Protein AF-A0A4S8LCP1-F1 (afdb_monomer)

pLDDT: mean 84.48, std 16.06, range [25.55, 96.56]

Mean predicted aligned error: 8.73 Å

Sequence (280 aa):
LIVGDYFSKSNADALKFMDDATELITWLRSKTLILAHLQGKVVIRAVLTRWTAHYQAFVRLVELRPKLLQLVYHDEGEPDERKRIMKTGNAAAQRKAEEMMGVIKNSDFWEALKHIIDHLEPLAIAANITQAAHCRLNQVLLTFGYLFFQYSGMNVIDTRGRDAIIVSIESRWLKTDQEIFVAAVLLNPVYRNTPFRQISMFNSAGIQELLTRLWHRFFPGERLTIEFSNHLDDYLYCRGFFSNIQARIQLEIGNATTNVCDCNFFRMTDSHINFLASKS

Organism: Dendrothele bispora (strain CBS 962.96) (NCBI:txid1314807)

Solvent-accessible surface area (backbone atoms only — not comparable to full-atom values): 16140 Å² total; per-residue (Å²): 102,55,69,54,46,18,63,76,48,33,62,74,65,60,58,50,48,50,51,54,50,52,49,46,48,54,53,51,71,73,34,65,62,50,44,58,75,50,69,76,57,77,81,54,71,59,46,92,92,38,70,64,37,37,50,55,21,50,56,49,49,62,74,40,43,68,62,52,47,52,52,48,54,50,40,74,70,46,88,52,68,88,75,33,59,64,58,50,80,54,74,70,46,29,52,52,30,51,55,48,50,50,55,70,68,37,62,66,53,56,51,54,51,47,53,53,45,66,65,44,48,60,54,47,54,44,48,53,52,67,66,37,95,82,55,46,58,32,56,52,46,52,43,53,51,50,48,50,53,53,57,75,70,55,89,62,91,61,52,54,23,51,51,34,35,50,54,42,50,51,58,49,54,74,73,46,73,54,65,63,29,52,49,39,32,45,71,29,88,88,52,29,56,63,91,41,67,89,43,82,66,59,39,74,67,44,47,52,50,52,53,50,55,50,44,48,69,77,41,73,89,62,81,87,53,73,62,56,58,52,51,49,49,25,53,78,69,39,31,80,94,31,52,59,48,64,64,52,50,53,52,52,52,53,54,50,56,60,57,50,74,77,53,90,72,79,86,74,65,81,66,71,74,54,51,84,73,72,76,127

Radius of gyration: 25.62 Å; Cα contacts (8 Å, |Δi|>4): 206; chains: 1; bounding box: 65×34×77 Å

InterPro domains:
  IPR012337 Ribonuclease H-like superfamily [SSF53098] (15-198)

Nearest PDB structures (foldseek):
  3axj-assembly1_B  TM=2.592E-01  e=3.871E+00  Drosophila melanogaster
  6ef5-assembly1_B  TM=2.472E-01  e=8.432E+00  Homo sapiens
  4f7r-assembly2_C  TM=1.462E-01  e=5.584E+00  Giardia duodenalis

Structure (mmCIF, N/CA/C/O backbone):
data_AF-A0A4S8LCP1-F1
#
_entry.id   AF-A0A4S8LCP1-F1
#
loop_
_atom_site.group_PDB
_atom_site.id
_atom_site.type_symbol
_atom_site.label_atom_id
_atom_site.label_alt_id
_atom_site.label_comp_id
_atom_site.label_asym_id
_atom_site.label_entity_id
_atom_site.label_seq_id
_atom_site.pdbx_PDB_ins_code
_atom_site.Cartn_x
_atom_site.Cartn_y
_atom_site.Cartn_z
_atom_site.occupancy
_atom_site.B_iso_or_equiv
_atom_site.auth_seq_id
_atom_site.auth_comp_id
_atom_site.auth_asym_id
_atom_site.auth_atom_id
_atom_site.pdbx_PDB_model_num
ATOM 1 N N . LEU A 1 1 ? 11.785 2.902 7.980 1.00 81.94 1 LEU A N 1
ATOM 2 C CA . LEU A 1 1 ? 10.646 2.408 7.157 1.00 81.94 1 LEU A CA 1
ATOM 3 C C . LEU A 1 1 ? 9.808 3.618 6.775 1.00 81.94 1 LEU A C 1
ATOM 5 O O . LEU A 1 1 ? 9.742 4.505 7.610 1.00 81.94 1 LEU A O 1
ATOM 9 N N . ILE A 1 2 ? 9.162 3.657 5.601 1.00 86.19 2 ILE A N 1
ATOM 10 C CA . ILE A 1 2 ? 8.349 4.827 5.191 1.00 86.19 2 ILE A CA 1
ATOM 11 C C . ILE A 1 2 ? 7.304 5.174 6.257 1.00 86.19 2 ILE A C 1
ATOM 13 O O . ILE A 1 2 ? 7.210 6.310 6.697 1.00 86.19 2 ILE A O 1
ATOM 17 N N . VAL A 1 3 ? 6.621 4.153 6.773 1.00 86.25 3 VAL A N 1
ATOM 18 C CA . VAL A 1 3 ? 5.645 4.284 7.862 1.00 86.25 3 VAL A CA 1
ATOM 19 C C . VAL A 1 3 ? 6.265 4.808 9.167 1.00 86.25 3 VAL A C 1
ATOM 21 O O . VAL A 1 3 ? 5.631 5.554 9.899 1.00 86.25 3 VAL A O 1
ATOM 24 N N . GLY A 1 4 ? 7.526 4.472 9.451 1.00 85.19 4 GLY A N 1
ATOM 25 C CA . GLY A 1 4 ? 8.237 5.028 10.608 1.00 85.19 4 GLY A CA 1
ATOM 26 C C . GLY A 1 4 ? 8.558 6.515 10.440 1.00 85.19 4 GLY A C 1
ATOM 27 O O . GLY A 1 4 ? 8.425 7.282 11.390 1.00 85.19 4 GLY A O 1
ATOM 28 N N . ASP A 1 5 ? 8.932 6.925 9.226 1.00 86.25 5 ASP A N 1
ATOM 29 C CA . ASP A 1 5 ? 9.209 8.326 8.894 1.00 86.25 5 ASP A CA 1
ATOM 30 C C . ASP A 1 5 ? 7.911 9.156 8.941 1.00 86.25 5 ASP A C 1
ATOM 32 O O . ASP A 1 5 ? 7.907 10.251 9.500 1.00 86.25 5 ASP A O 1
ATOM 36 N N . TYR A 1 6 ? 6.799 8.585 8.456 1.00 88.81 6 TYR A N 1
ATOM 37 C CA . TYR A 1 6 ? 5.446 9.128 8.605 1.00 88.81 6 TYR A CA 1
ATOM 38 C C . TYR A 1 6 ? 5.118 9.397 10.076 1.00 88.81 6 TYR A C 1
ATOM 40 O O . TYR A 1 6 ? 4.885 10.544 10.455 1.00 88.81 6 TYR A O 1
ATOM 48 N N . PHE A 1 7 ? 5.174 8.377 10.934 1.00 83.44 7 PHE A N 1
ATOM 49 C CA . PHE A 1 7 ? 4.805 8.526 12.345 1.00 83.44 7 PHE A CA 1
ATOM 50 C C . PHE A 1 7 ? 5.725 9.464 13.125 1.00 83.44 7 PHE A C 1
ATOM 52 O O . PHE A 1 7 ? 5.267 10.172 14.012 1.00 83.44 7 PHE A O 1
ATOM 59 N N . SER A 1 8 ? 7.007 9.528 12.764 1.00 83.31 8 SER A N 1
ATOM 60 C CA . SER A 1 8 ? 7.969 10.430 13.412 1.00 83.31 8 SER A CA 1
ATOM 61 C C . SER A 1 8 ? 7.726 11.911 13.091 1.00 83.31 8 SER A C 1
ATOM 63 O O . SER A 1 8 ? 8.269 12.784 13.769 1.00 83.31 8 SER A O 1
ATOM 65 N N . LYS A 1 9 ? 6.984 12.209 12.019 1.00 84.00 9 LYS A N 1
ATOM 66 C CA . LYS A 1 9 ? 6.741 13.571 11.512 1.00 84.00 9 LYS A CA 1
ATOM 67 C C . LYS A 1 9 ? 5.270 13.987 11.535 1.00 84.00 9 LYS A C 1
ATOM 69 O O . LYS A 1 9 ? 4.991 15.175 11.376 1.00 84.00 9 LYS A O 1
ATOM 74 N N . SER A 1 10 ? 4.365 13.032 11.739 1.00 80.56 10 SER A N 1
ATOM 75 C CA . SER A 1 10 ? 2.933 13.268 11.929 1.00 80.56 10 SER A CA 1
ATOM 76 C C . SER A 1 10 ? 2.674 14.091 13.187 1.00 80.56 10 SER A C 1
ATOM 78 O O . SER A 1 10 ? 3.498 14.131 14.104 1.00 80.56 10 SER A O 1
ATOM 80 N N . ASN A 1 11 ? 1.517 14.748 13.243 1.00 74.25 11 ASN A N 1
ATOM 81 C CA . ASN A 1 11 ? 1.108 15.493 14.431 1.00 74.25 11 ASN A CA 1
ATOM 82 C C . ASN A 1 11 ? 1.024 14.571 15.671 1.00 74.25 11 ASN A C 1
ATOM 84 O O . ASN A 1 11 ? 0.627 13.411 15.555 1.00 74.25 11 ASN A O 1
ATOM 88 N N . ALA A 1 12 ? 1.359 15.091 16.857 1.00 71.38 12 ALA A N 1
ATOM 89 C CA . ALA A 1 12 ? 1.356 14.336 18.116 1.00 71.38 12 ALA A CA 1
ATOM 90 C C . ALA A 1 12 ? -0.015 13.700 18.419 1.00 71.38 12 ALA A C 1
ATOM 92 O O . ALA A 1 12 ? -0.088 12.608 18.982 1.00 71.38 12 ALA A O 1
ATOM 93 N N . ASP A 1 13 ? -1.093 14.342 17.966 1.00 73.62 13 ASP A N 1
ATOM 94 C CA . ASP A 1 13 ? -2.458 13.834 18.099 1.00 73.62 13 ASP A CA 1
ATOM 95 C C . ASP A 1 13 ? -2.676 12.520 17.329 1.00 73.62 13 ASP A C 1
ATOM 97 O O . ASP A 1 13 ? -3.378 11.635 17.812 1.00 73.62 13 ASP A O 1
ATOM 101 N N . ALA A 1 14 ? -2.027 12.333 16.174 1.00 72.81 14 ALA A N 1
ATOM 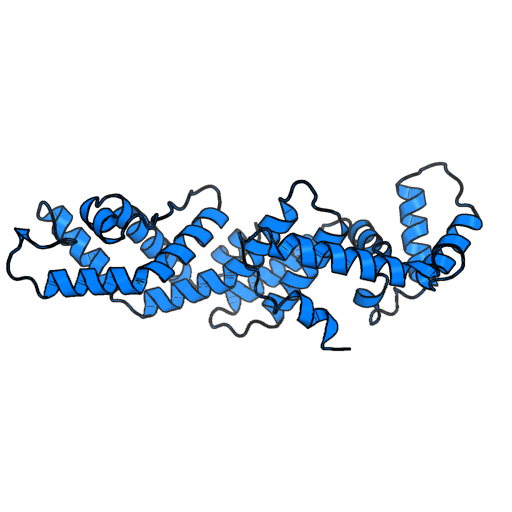102 C CA . ALA A 1 14 ? -2.173 11.118 15.369 1.00 72.81 14 ALA A CA 1
ATOM 103 C C . ALA A 1 14 ? -1.643 9.875 16.102 1.00 72.81 14 ALA A C 1
ATOM 105 O O . ALA A 1 14 ? -2.277 8.821 16.067 1.00 72.81 14 ALA A O 1
ATOM 106 N N . LEU A 1 15 ? -0.517 10.007 16.814 1.00 79.00 15 LEU A N 1
ATOM 107 C CA . LEU A 1 15 ? 0.038 8.924 17.634 1.00 79.00 15 LEU A CA 1
ATOM 108 C C . LEU A 1 15 ? -0.904 8.563 18.784 1.00 79.00 15 LEU A C 1
ATOM 110 O O . LEU A 1 15 ? -1.180 7.387 19.007 1.00 79.00 15 LEU A O 1
ATOM 114 N N . LYS A 1 16 ? -1.471 9.573 19.450 1.00 86.12 16 LYS A N 1
ATOM 115 C CA . LYS A 1 16 ? -2.440 9.362 20.527 1.00 86.12 16 LYS A CA 1
ATOM 116 C C . LYS A 1 16 ? -3.674 8.598 20.040 1.00 86.12 16 LYS A C 1
ATOM 118 O O . LYS A 1 16 ? -4.076 7.627 20.671 1.00 86.12 16 LYS A O 1
ATOM 123 N N . PHE A 1 17 ? -4.239 8.975 18.893 1.00 87.38 17 PHE A N 1
ATOM 124 C CA . PHE A 1 17 ? -5.403 8.274 18.345 1.00 87.38 17 PHE A CA 1
ATOM 125 C C . PHE A 1 17 ? -5.098 6.819 17.958 1.00 87.38 17 PHE A C 1
ATOM 127 O O . PHE A 1 17 ? -5.980 5.964 18.042 1.00 87.38 17 PHE A O 1
ATOM 134 N N . MET A 1 18 ? -3.860 6.498 17.575 1.00 85.38 18 MET A N 1
ATOM 135 C CA . MET A 1 18 ? -3.455 5.107 17.349 1.00 85.38 18 MET A CA 1
ATOM 136 C C . MET A 1 18 ? -3.363 4.297 18.637 1.00 85.38 18 MET A C 1
ATOM 138 O O . MET A 1 18 ? -3.749 3.122 18.641 1.00 85.38 18 MET A O 1
ATOM 142 N N . ASP A 1 19 ? -2.844 4.898 19.705 1.00 88.62 19 ASP A N 1
ATOM 143 C CA . ASP A 1 19 ? -2.778 4.264 21.020 1.00 88.62 19 ASP A CA 1
ATOM 144 C C . ASP A 1 19 ? -4.193 4.008 21.547 1.00 88.62 19 ASP A C 1
ATOM 146 O O . ASP A 1 19 ? -4.508 2.870 21.902 1.00 88.62 19 ASP A O 1
ATOM 150 N N . ASP A 1 20 ? -5.082 5.002 21.446 1.00 91.38 20 ASP A N 1
ATOM 151 C CA . ASP A 1 20 ? -6.503 4.878 21.789 1.00 91.38 20 ASP A CA 1
ATOM 152 C C . ASP A 1 20 ? -7.183 3.770 20.962 1.00 91.38 20 ASP A C 1
ATOM 154 O O . ASP A 1 20 ? -7.918 2.937 21.497 1.00 91.38 20 ASP A O 1
ATOM 158 N N . ALA A 1 21 ? -6.907 3.691 19.654 1.00 92.31 21 ALA A N 1
ATOM 159 C CA . ALA A 1 21 ? -7.453 2.642 18.791 1.00 92.31 21 ALA A CA 1
ATOM 160 C C . ALA A 1 21 ? -6.929 1.249 19.173 1.00 92.31 21 ALA A C 1
ATOM 162 O O . ALA A 1 21 ? -7.690 0.276 19.200 1.00 92.31 21 ALA A O 1
ATOM 163 N N . THR A 1 22 ? -5.638 1.137 19.484 1.00 91.31 22 THR A N 1
ATOM 164 C CA . THR A 1 22 ? -4.995 -0.124 19.883 1.00 91.31 22 THR A CA 1
ATOM 165 C C . THR A 1 22 ? -5.507 -0.599 21.240 1.00 91.31 22 THR A C 1
ATOM 167 O O . THR A 1 22 ? -5.770 -1.795 21.427 1.00 91.31 22 THR A O 1
ATOM 170 N N . GLU A 1 23 ? -5.700 0.327 22.175 1.00 93.00 23 GLU A N 1
ATOM 171 C CA . GLU A 1 23 ? -6.300 0.051 23.471 1.00 93.00 23 GLU A CA 1
ATOM 172 C C . GLU A 1 23 ? -7.759 -0.389 23.317 1.00 93.00 23 GLU A C 1
ATOM 174 O O . GLU A 1 23 ? -8.135 -1.438 23.849 1.00 93.00 23 GLU A O 1
ATOM 179 N N . LEU A 1 24 ? -8.552 0.323 22.510 1.00 93.69 24 LEU A N 1
ATOM 180 C CA . LEU A 1 24 ? -9.942 -0.031 22.233 1.00 93.69 24 LEU A CA 1
ATOM 181 C C . LEU A 1 24 ? -10.052 -1.430 21.613 1.00 93.69 24 LEU A C 1
ATOM 183 O O . LEU A 1 24 ? -10.846 -2.250 22.071 1.00 93.69 24 LEU A O 1
ATOM 187 N N . ILE A 1 25 ? -9.220 -1.754 20.621 1.00 91.69 25 ILE A N 1
ATOM 188 C CA . ILE A 1 25 ? -9.149 -3.095 20.016 1.00 91.69 25 ILE A CA 1
ATOM 189 C C . ILE A 1 25 ? -8.824 -4.158 21.069 1.00 91.69 25 ILE A C 1
ATOM 191 O O . ILE A 1 25 ? -9.453 -5.221 21.101 1.00 91.69 25 ILE A O 1
ATOM 195 N N . THR A 1 26 ? -7.845 -3.887 21.932 1.00 91.25 26 THR A N 1
ATOM 196 C CA . THR A 1 26 ? -7.428 -4.812 22.994 1.00 91.25 26 THR A CA 1
ATOM 197 C C . THR A 1 26 ? -8.567 -5.053 23.978 1.00 91.25 26 THR A C 1
ATOM 199 O O . THR A 1 26 ? -8.869 -6.203 24.310 1.00 91.25 26 THR A O 1
ATOM 202 N N . TRP A 1 27 ? -9.254 -3.987 24.384 1.00 92.50 27 TRP A N 1
ATOM 203 C CA . TRP A 1 27 ? -10.397 -4.067 25.278 1.00 92.50 27 TRP A CA 1
ATOM 204 C C . TRP A 1 27 ? -11.569 -4.828 24.648 1.00 92.50 27 TRP A C 1
ATOM 206 O O . TRP A 1 27 ? -12.054 -5.781 25.259 1.00 92.50 27 TRP A O 1
ATOM 216 N N . LEU A 1 28 ? -11.967 -4.512 23.411 1.00 90.88 28 LEU A N 1
ATOM 217 C CA . LEU A 1 28 ? -13.050 -5.208 22.698 1.00 90.88 28 LEU A CA 1
ATOM 218 C C . LEU A 1 28 ? -12.796 -6.718 22.610 1.00 90.88 28 LEU A C 1
ATOM 220 O O . LEU A 1 28 ? -13.699 -7.523 22.835 1.00 90.88 28 LEU A O 1
ATOM 224 N N . ARG A 1 29 ? -11.549 -7.119 22.341 1.00 87.81 29 ARG A N 1
ATOM 225 C CA . ARG A 1 29 ? -11.151 -8.534 22.283 1.00 87.81 29 ARG A CA 1
ATOM 226 C C . ARG A 1 29 ? -11.219 -9.244 23.632 1.00 87.81 29 ARG A C 1
ATOM 228 O O . ARG A 1 29 ? -11.374 -10.460 23.653 1.00 87.81 29 ARG A O 1
ATOM 235 N N . SER A 1 30 ? -11.103 -8.516 24.739 1.00 87.25 30 SER A N 1
ATOM 236 C CA . SER A 1 30 ? -11.219 -9.084 2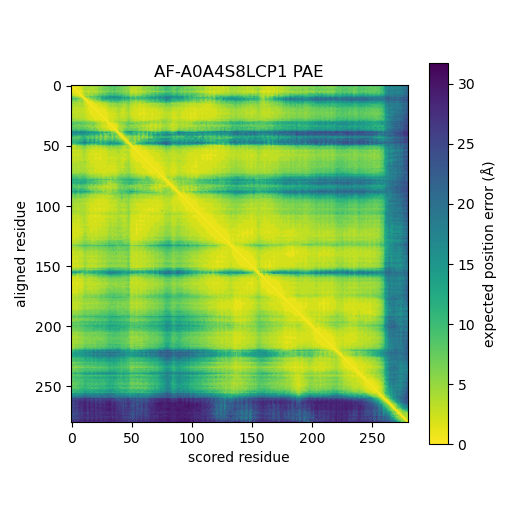6.087 1.00 87.25 30 SER A CA 1
ATOM 237 C C . SER A 1 30 ? -12.672 -9.345 26.516 1.00 87.25 30 SER A C 1
ATOM 239 O O . SER A 1 30 ? -12.903 -9.986 27.539 1.00 87.25 30 SER A O 1
ATOM 241 N N . LYS A 1 31 ? -13.664 -8.860 25.752 1.00 86.25 31 LYS A N 1
ATOM 242 C CA . LYS A 1 31 ? -15.086 -8.885 26.121 1.00 86.25 31 LYS A CA 1
ATOM 243 C C . LYS A 1 31 ? -15.880 -9.852 25.244 1.00 86.25 31 LYS A C 1
ATOM 245 O O . LYS A 1 31 ? -16.398 -9.487 24.191 1.00 86.25 31 LYS A O 1
ATOM 250 N N . THR A 1 32 ? -16.053 -11.082 25.723 1.00 83.31 32 THR A N 1
ATOM 251 C CA . THR A 1 32 ? -16.774 -12.150 25.007 1.00 83.31 32 THR A CA 1
ATOM 252 C C . THR A 1 32 ? -18.206 -11.762 24.627 1.00 83.31 32 THR A C 1
ATOM 254 O O . THR A 1 32 ? -18.646 -12.074 23.523 1.00 83.31 32 THR A O 1
ATOM 257 N N . LEU A 1 33 ? -18.920 -11.037 25.498 1.00 82.56 33 LEU A N 1
ATOM 258 C CA . LEU A 1 33 ? -20.288 -10.579 25.225 1.00 82.56 33 LEU A CA 1
ATOM 259 C C . LEU A 1 33 ? -20.343 -9.591 24.057 1.00 82.56 33 LEU A C 1
ATOM 261 O O . LEU A 1 33 ? -21.214 -9.713 23.199 1.00 82.56 33 LEU A O 1
ATOM 265 N N . ILE A 1 34 ? -19.386 -8.663 23.972 1.00 83.31 34 ILE A N 1
ATOM 266 C CA . ILE A 1 34 ? -19.288 -7.739 22.838 1.00 83.31 34 ILE A CA 1
ATOM 267 C C . ILE A 1 34 ? -19.021 -8.534 21.557 1.00 83.31 34 ILE A C 1
ATOM 269 O O . ILE A 1 34 ? -19.737 -8.371 20.572 1.00 83.31 34 ILE A O 1
ATOM 273 N N . LEU A 1 35 ? -18.049 -9.451 21.577 1.00 84.25 35 LEU A N 1
ATOM 274 C CA . LEU A 1 35 ? -17.713 -10.281 20.414 1.00 84.25 35 LEU A CA 1
ATOM 275 C C . LEU A 1 35 ? -18.899 -11.125 19.919 1.00 84.25 35 LEU A C 1
ATOM 277 O O . LEU A 1 35 ? -19.085 -11.256 18.707 1.00 84.25 35 LEU A O 1
ATOM 281 N N . ALA A 1 36 ? -19.727 -11.644 20.829 1.00 83.38 36 ALA A N 1
ATOM 282 C CA . ALA A 1 36 ? -20.946 -12.370 20.479 1.00 83.38 36 ALA A CA 1
ATOM 283 C C . ALA A 1 36 ? -21.941 -11.479 19.711 1.00 83.38 36 ALA A C 1
ATOM 285 O O . ALA A 1 36 ? -22.438 -11.873 18.655 1.00 83.38 36 ALA A O 1
ATOM 286 N N . HIS A 1 37 ? -22.157 -10.240 20.166 1.00 84.31 37 HIS A N 1
ATOM 287 C CA . HIS A 1 37 ? -23.040 -9.273 19.497 1.00 84.31 37 HIS A CA 1
ATOM 288 C C . HIS A 1 37 ? -22.476 -8.748 18.171 1.00 84.31 37 HIS A C 1
ATOM 290 O O . HIS A 1 37 ? -23.222 -8.336 17.278 1.00 84.31 37 HIS A O 1
ATOM 296 N N . LEU A 1 38 ? -21.158 -8.821 17.983 1.00 83.69 38 LEU A N 1
ATOM 297 C CA . LEU A 1 38 ? -20.535 -8.539 16.694 1.00 83.69 38 LEU A CA 1
ATOM 298 C C . LEU A 1 38 ? -20.783 -9.649 15.649 1.00 83.69 38 LEU A C 1
ATOM 300 O O . LEU A 1 38 ? -20.442 -9.440 14.484 1.00 83.69 38 LEU A O 1
ATOM 304 N N . GLN A 1 39 ? -21.457 -10.756 16.005 1.00 70.38 39 GLN A N 1
ATOM 305 C CA . GLN A 1 39 ? -21.902 -11.835 15.102 1.00 70.38 39 GLN A CA 1
ATOM 306 C C . GLN A 1 39 ? -20.748 -12.485 14.320 1.00 70.38 39 GLN A C 1
ATOM 308 O O . GLN A 1 39 ? -20.805 -12.626 13.101 1.00 70.38 39 GLN A O 1
ATOM 313 N N . GLY A 1 40 ? -19.647 -12.814 14.999 1.00 61.59 40 GLY A N 1
ATOM 314 C CA . GLY A 1 40 ? -18.487 -13.444 14.354 1.00 61.59 40 GLY A CA 1
ATOM 315 C C . GLY A 1 40 ? -17.642 -12.493 13.498 1.00 61.59 40 GLY A C 1
ATOM 316 O O . GLY A 1 40 ? -16.659 -12.916 12.889 1.00 61.59 40 GLY A O 1
ATOM 317 N N . LYS A 1 41 ? -17.955 -11.188 13.475 1.00 67.81 41 LYS A N 1
ATOM 318 C CA . LYS A 1 41 ? -17.045 -10.185 12.918 1.00 67.81 41 LYS A CA 1
ATOM 319 C C . LYS A 1 41 ? -15.767 -10.138 13.763 1.00 67.81 41 LYS A C 1
ATOM 321 O O . LYS A 1 41 ? -15.779 -9.685 14.902 1.00 67.81 41 LYS A O 1
ATOM 326 N N . VAL A 1 42 ? -14.658 -10.592 13.179 1.00 73.75 42 VAL A N 1
ATOM 327 C CA . VAL A 1 42 ? -13.354 -10.636 13.855 1.00 73.75 42 VAL A CA 1
ATOM 328 C C . VAL A 1 42 ? -12.864 -9.220 14.164 1.00 73.75 42 VAL A C 1
ATOM 330 O O . VAL A 1 42 ? -12.774 -8.385 13.262 1.00 73.75 42 VAL A O 1
ATOM 333 N N . VAL A 1 43 ? -12.522 -8.970 15.431 1.00 76.81 43 VAL A N 1
ATOM 334 C CA . VAL A 1 43 ? -11.706 -7.822 15.848 1.00 76.81 43 VAL A CA 1
ATOM 335 C C . VAL A 1 43 ? -10.242 -8.218 15.668 1.00 76.81 43 VAL A C 1
ATOM 337 O O . VAL A 1 43 ? -9.719 -9.062 16.403 1.00 76.81 43 VAL A O 1
ATOM 340 N N . ILE A 1 44 ? -9.583 -7.660 14.656 1.00 78.81 44 ILE A N 1
ATOM 341 C CA . ILE A 1 44 ? -8.202 -8.012 14.305 1.00 78.81 44 ILE A CA 1
ATOM 342 C C . ILE A 1 44 ? -7.252 -7.420 15.350 1.00 78.81 44 ILE A C 1
ATOM 344 O O . ILE A 1 44 ? -7.399 -6.272 15.756 1.00 78.81 44 ILE A O 1
ATOM 348 N N . ARG A 1 45 ? -6.283 -8.217 15.818 1.00 75.06 45 ARG A N 1
ATOM 349 C CA . ARG A 1 45 ? -5.234 -7.722 16.714 1.00 75.06 45 ARG A CA 1
ATOM 350 C C . ARG A 1 45 ? -4.156 -7.064 15.874 1.00 75.06 45 ARG A C 1
ATOM 352 O O . ARG A 1 45 ? -3.590 -7.706 14.992 1.00 75.06 45 ARG A O 1
ATOM 359 N N . ALA A 1 46 ? -3.818 -5.835 16.225 1.00 68.00 46 ALA A N 1
ATOM 360 C CA . ALA A 1 46 ? -2.610 -5.221 15.728 1.00 68.00 46 ALA A CA 1
ATOM 361 C C . ALA A 1 46 ? -1.380 -5.946 16.308 1.00 68.00 46 ALA A C 1
ATOM 363 O O . ALA A 1 46 ? -1.230 -6.076 17.526 1.00 68.00 46 ALA A O 1
ATOM 364 N N . VAL A 1 47 ? -0.528 -6.486 15.437 1.00 68.12 47 VAL A N 1
ATOM 365 C CA . VAL A 1 47 ? 0.738 -7.108 15.838 1.00 68.12 47 VAL A CA 1
ATOM 366 C C . VAL A 1 47 ? 1.827 -6.042 15.778 1.00 68.12 47 VAL A C 1
ATOM 368 O O . VAL A 1 47 ? 2.103 -5.520 14.702 1.00 68.12 47 VAL A O 1
ATOM 371 N N . LEU A 1 48 ? 2.480 -5.791 16.918 1.00 53.94 48 LEU A N 1
ATOM 372 C CA . LEU A 1 48 ? 3.504 -4.749 17.108 1.00 53.94 48 LEU A CA 1
ATOM 373 C C . LEU A 1 48 ? 4.596 -4.729 16.026 1.00 53.94 48 LEU A C 1
ATOM 375 O O . LEU A 1 48 ? 5.116 -3.676 15.677 1.00 53.94 48 LEU A O 1
ATOM 379 N N . THR A 1 49 ? 4.962 -5.893 15.488 1.00 58.97 49 THR A N 1
ATOM 380 C CA . THR A 1 49 ? 6.077 -6.028 14.541 1.00 58.97 49 THR A CA 1
ATOM 381 C C . THR A 1 49 ? 5.692 -5.780 13.081 1.00 58.97 49 THR A C 1
ATOM 383 O O . THR A 1 49 ? 6.569 -5.778 12.217 1.00 58.97 49 THR A O 1
ATOM 386 N N . ARG A 1 50 ? 4.402 -5.589 12.763 1.00 74.00 50 ARG A N 1
ATOM 387 C CA . ARG A 1 50 ? 3.920 -5.430 11.381 1.00 74.00 50 ARG A CA 1
ATOM 388 C C . ARG A 1 50 ? 2.855 -4.344 11.301 1.00 74.00 50 ARG A C 1
ATOM 390 O O . ARG A 1 50 ? 1.683 -4.587 11.567 1.00 74.00 50 ARG A O 1
ATOM 397 N N . TRP A 1 51 ? 3.250 -3.156 10.854 1.00 85.75 51 TRP A N 1
ATOM 398 C CA . TRP A 1 51 ? 2.349 -2.010 10.685 1.00 85.75 51 TRP A CA 1
ATOM 399 C C . TRP A 1 51 ? 1.147 -2.300 9.760 1.00 85.75 51 TRP A C 1
ATOM 401 O O . TRP A 1 51 ? 0.077 -1.732 9.951 1.00 85.75 51 TRP A O 1
ATOM 411 N N . THR A 1 52 ? 1.264 -3.237 8.811 1.00 85.69 52 THR A N 1
ATOM 412 C CA . THR A 1 52 ? 0.137 -3.673 7.967 1.00 85.69 52 THR A CA 1
ATOM 413 C C . THR A 1 52 ? -0.975 -4.350 8.773 1.00 85.69 52 THR A C 1
ATOM 415 O O . THR A 1 52 ? -2.148 -4.214 8.431 1.00 85.69 52 THR A O 1
ATOM 418 N N . ALA A 1 53 ? -0.640 -5.017 9.885 1.00 85.19 53 ALA A N 1
ATOM 419 C CA . ALA A 1 5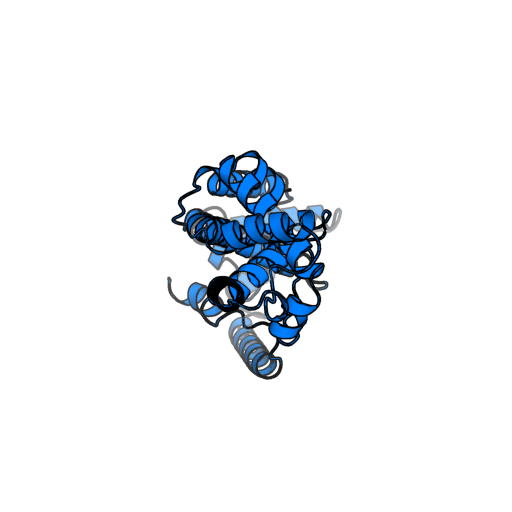3 ? -1.628 -5.566 10.811 1.00 85.19 53 ALA A CA 1
ATOM 420 C C . ALA A 1 53 ? -2.347 -4.460 11.601 1.00 85.19 53 ALA A C 1
ATOM 422 O O . ALA A 1 53 ? -3.538 -4.591 11.868 1.00 85.19 53 ALA A O 1
ATOM 423 N N . HIS A 1 54 ? -1.651 -3.365 11.943 1.00 86.75 54 HIS A N 1
ATOM 424 C CA . HIS A 1 54 ? -2.287 -2.177 12.529 1.00 86.75 54 HIS A CA 1
ATOM 425 C C . HIS A 1 54 ? -3.282 -1.557 11.544 1.00 86.75 54 HIS A C 1
ATOM 427 O O . HIS A 1 54 ? -4.437 -1.360 11.902 1.00 86.75 54 HIS A O 1
ATOM 433 N N . TYR A 1 55 ? -2.873 -1.353 10.287 1.00 90.75 55 TYR A N 1
ATOM 434 C CA . TYR A 1 55 ? -3.759 -0.862 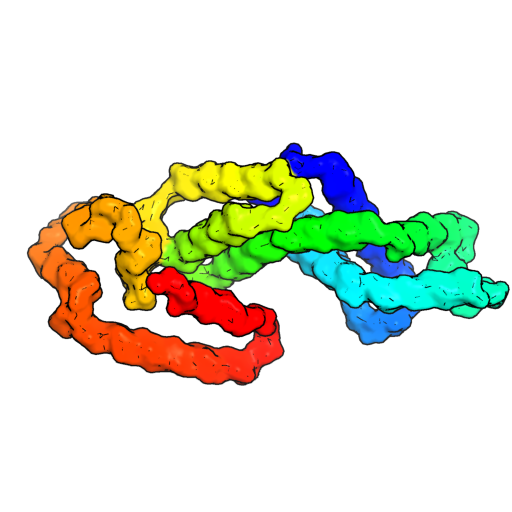9.228 1.00 90.75 55 TYR A CA 1
ATOM 435 C C . TYR A 1 55 ? -5.031 -1.718 9.090 1.00 90.75 55 TYR A C 1
ATOM 437 O O . TYR A 1 55 ? -6.138 -1.194 9.197 1.00 90.75 55 TYR A O 1
ATOM 445 N N . GLN A 1 56 ? -4.894 -3.044 8.950 1.00 89.94 56 GLN A N 1
ATOM 446 C CA . GLN A 1 56 ? -6.049 -3.949 8.852 1.00 89.94 56 GLN A CA 1
ATOM 447 C C . GLN A 1 56 ? -6.953 -3.888 10.090 1.00 89.94 56 GLN A C 1
ATOM 449 O O . GLN A 1 56 ? -8.179 -3.931 9.972 1.00 89.94 56 GLN A O 1
ATOM 454 N N . ALA A 1 57 ? -6.362 -3.778 11.281 1.00 91.06 57 ALA A N 1
ATOM 455 C CA . ALA A 1 57 ? -7.116 -3.660 12.520 1.00 91.06 57 ALA A CA 1
ATOM 456 C C . ALA A 1 57 ? -7.896 -2.341 12.603 1.00 91.06 57 ALA A C 1
ATOM 458 O O . ALA A 1 57 ? -9.051 -2.353 13.025 1.00 91.06 57 ALA A O 1
ATOM 459 N N . PHE A 1 58 ? -7.311 -1.230 12.153 1.00 93.00 58 PHE A N 1
ATOM 460 C CA . PHE A 1 58 ? -7.960 0.081 12.133 1.00 93.00 58 PHE A CA 1
ATOM 461 C C . PHE A 1 58 ? -9.095 0.149 11.114 1.00 93.00 58 PHE A C 1
ATOM 463 O O . PHE A 1 58 ? -10.194 0.567 11.476 1.00 93.00 58 PHE A O 1
ATOM 470 N N . VAL A 1 59 ? -8.880 -0.342 9.886 1.00 92.88 59 VAL A N 1
ATOM 471 C CA . VAL A 1 59 ? -9.944 -0.474 8.871 1.00 92.88 59 VAL A CA 1
ATOM 472 C C . VAL A 1 59 ? -11.120 -1.243 9.460 1.00 92.88 59 VAL A C 1
ATOM 474 O O . VAL A 1 59 ? -12.258 -0.772 9.458 1.00 92.88 59 VAL A O 1
ATOM 477 N N . ARG A 1 60 ? -10.831 -2.394 10.075 1.00 91.94 60 ARG A N 1
ATOM 478 C CA . ARG A 1 60 ? -11.864 -3.214 10.695 1.00 91.94 60 ARG A CA 1
ATOM 479 C C . ARG A 1 60 ? -12.562 -2.510 11.856 1.00 91.94 60 ARG A C 1
ATOM 481 O O . ARG A 1 60 ? -13.772 -2.649 12.011 1.00 91.94 60 ARG A O 1
ATOM 488 N N . LEU A 1 61 ? -11.834 -1.763 12.678 1.00 94.19 61 LEU A N 1
ATOM 489 C CA . LEU A 1 61 ? -12.410 -1.010 13.790 1.00 94.19 61 LEU A CA 1
ATOM 490 C C . LEU A 1 61 ? -13.396 0.059 13.291 1.00 94.19 61 LEU A C 1
ATOM 492 O O . LEU A 1 61 ? -14.498 0.164 13.832 1.00 94.19 61 LEU A O 1
ATOM 496 N N . VAL A 1 62 ? -13.051 0.788 12.224 1.00 94.50 62 VAL A N 1
ATOM 497 C CA . VAL A 1 62 ? -13.935 1.791 11.602 1.00 94.50 62 VAL A CA 1
ATOM 498 C C . VAL A 1 62 ? -15.206 1.149 11.039 1.00 94.50 62 VAL A C 1
ATOM 500 O O . VAL A 1 62 ? -16.298 1.669 11.265 1.00 94.50 62 VAL A O 1
ATOM 503 N N . GLU A 1 63 ? -15.110 -0.014 10.390 1.00 92.75 63 GLU A N 1
ATOM 504 C CA . GLU A 1 63 ? -16.286 -0.768 9.917 1.00 92.75 63 GLU A CA 1
ATOM 505 C C . GLU A 1 63 ? -17.224 -1.206 11.053 1.00 92.75 63 GLU A C 1
ATOM 507 O O . GLU A 1 63 ? -18.428 -1.393 10.851 1.00 92.75 63 GLU A O 1
ATOM 512 N N . LEU A 1 64 ? -16.678 -1.423 12.252 1.00 92.75 64 LEU A N 1
ATOM 513 C CA . LEU A 1 64 ? -17.441 -1.837 13.426 1.00 92.75 64 LEU A CA 1
ATOM 514 C C . LEU A 1 64 ? -18.097 -0.660 14.155 1.00 92.75 64 LEU A C 1
ATOM 516 O O . LEU A 1 64 ? -19.034 -0.901 14.919 1.00 92.75 64 LEU A O 1
ATOM 520 N N . ARG A 1 65 ? -17.685 0.590 13.891 1.00 94.50 65 ARG A N 1
ATOM 521 C CA . ARG A 1 65 ? -18.196 1.799 14.563 1.00 94.50 65 ARG A CA 1
ATOM 522 C C . ARG A 1 65 ? -19.725 1.836 14.696 1.00 94.50 65 ARG A C 1
ATOM 524 O O . ARG A 1 65 ? -20.181 2.060 15.816 1.00 94.50 65 ARG A O 1
ATOM 531 N N . PRO A 1 66 ? -20.543 1.592 13.648 1.00 93.19 66 PRO A N 1
ATOM 532 C CA . PRO A 1 66 ? -21.999 1.686 13.783 1.00 93.19 66 PRO A CA 1
ATOM 533 C C . PRO A 1 66 ? -22.565 0.688 14.799 1.00 93.19 66 PRO A C 1
ATOM 535 O O . PRO A 1 66 ? -23.406 1.046 15.619 1.00 93.19 66 PRO A O 1
ATOM 538 N N . LYS A 1 67 ? -22.059 -0.552 14.792 1.00 92.31 67 LYS A N 1
ATOM 539 C CA . LYS A 1 67 ? -22.466 -1.583 15.757 1.00 92.31 67 LYS A CA 1
ATOM 540 C C . LYS A 1 67 ? -21.982 -1.250 17.169 1.00 92.31 67 LYS A C 1
ATOM 542 O O . LYS A 1 67 ? -22.715 -1.458 18.128 1.00 92.31 67 LYS A O 1
ATOM 547 N N . LEU A 1 68 ? -20.763 -0.726 17.301 1.00 93.19 68 LEU A N 1
ATOM 548 C CA . LEU A 1 68 ? -20.224 -0.308 18.596 1.00 93.19 68 LEU A CA 1
ATOM 549 C C . LEU A 1 68 ? -21.060 0.820 19.208 1.00 93.19 68 LEU A C 1
ATOM 551 O O . LEU A 1 68 ? -21.412 0.729 20.377 1.00 93.19 68 LEU A O 1
ATOM 555 N N . LEU A 1 69 ? -21.452 1.825 18.419 1.00 94.62 69 LEU A N 1
ATOM 556 C CA . LEU A 1 69 ? -22.339 2.899 18.876 1.00 94.62 69 LEU A CA 1
ATOM 557 C C . LEU A 1 69 ? -23.710 2.374 19.316 1.00 94.62 69 LEU A C 1
ATOM 559 O O . LEU A 1 69 ? -24.198 2.771 20.367 1.00 94.62 69 LEU A O 1
ATOM 563 N N . GLN A 1 70 ? -24.310 1.442 18.567 1.00 92.44 70 GLN A N 1
ATOM 564 C CA . GLN A 1 70 ? -25.574 0.810 18.969 1.00 92.44 70 GLN A CA 1
ATOM 565 C C . GLN A 1 70 ? -25.472 0.128 20.337 1.00 92.44 70 GLN A C 1
ATOM 567 O O . GLN A 1 70 ? -26.357 0.291 21.171 1.00 92.44 70 GLN A O 1
ATOM 572 N N . LEU A 1 71 ? -24.381 -0.601 20.581 1.00 91.62 71 LEU A N 1
ATOM 573 C CA . LEU A 1 71 ? -24.133 -1.253 21.867 1.00 91.62 71 LEU A CA 1
ATOM 574 C C . LEU A 1 71 ? -23.903 -0.242 23.001 1.00 91.62 71 LEU A C 1
ATOM 576 O O . LEU A 1 71 ? -24.360 -0.472 24.116 1.00 91.62 71 LEU A O 1
ATOM 580 N N . VAL A 1 72 ? -23.235 0.882 22.724 1.00 93.50 72 VAL A N 1
ATOM 581 C CA . VAL A 1 72 ? -23.072 1.973 23.699 1.00 93.50 72 VAL A CA 1
ATOM 582 C C . VAL A 1 72 ? -24.432 2.543 24.103 1.00 93.50 72 VAL A C 1
ATOM 584 O O . VAL A 1 72 ? -24.718 2.640 25.293 1.00 93.50 72 VAL A O 1
ATOM 587 N N . TYR A 1 73 ? -25.283 2.875 23.128 1.00 92.69 73 TYR A N 1
ATOM 588 C CA . TYR A 1 73 ? -26.607 3.440 23.401 1.00 92.69 73 TYR A CA 1
ATOM 589 C C . TYR A 1 73 ? -27.549 2.447 24.086 1.00 92.69 73 TYR A C 1
ATOM 591 O O . TYR A 1 73 ? -28.339 2.850 24.936 1.00 92.69 73 TYR A O 1
ATOM 599 N N . HIS A 1 74 ? -27.442 1.156 23.760 1.00 90.50 74 HIS A N 1
ATOM 600 C CA . HIS A 1 74 ? -28.160 0.100 24.471 1.00 90.50 74 HIS A CA 1
ATOM 601 C C . HIS A 1 74 ? -27.809 0.099 25.966 1.00 90.50 74 HIS A C 1
ATOM 603 O O . HIS A 1 74 ? -28.701 0.140 26.806 1.00 90.50 74 HIS A O 1
ATOM 609 N N . ASP A 1 75 ? -26.519 0.111 26.309 1.00 90.56 75 ASP A N 1
ATOM 610 C CA . ASP A 1 75 ? -26.074 0.083 27.706 1.00 90.56 75 ASP A CA 1
ATOM 611 C C . ASP A 1 75 ? -26.433 1.345 28.500 1.00 90.56 75 ASP A C 1
ATOM 613 O O . ASP A 1 75 ? -26.682 1.254 29.702 1.00 90.56 75 ASP A O 1
ATOM 617 N N . GLU A 1 76 ? -26.447 2.515 27.856 1.00 88.62 76 GLU A N 1
ATOM 618 C CA . GLU A 1 76 ? -26.855 3.778 28.490 1.00 88.62 76 GLU A CA 1
ATOM 619 C C . GLU A 1 76 ? -28.365 3.844 28.744 1.00 88.62 76 GLU A C 1
ATOM 621 O O . GLU A 1 76 ? -28.790 4.421 29.744 1.00 88.62 76 GLU A O 1
ATOM 626 N N . GLY A 1 77 ? -29.166 3.243 27.860 1.00 86.44 77 GLY A N 1
ATOM 627 C CA . GLY A 1 77 ? -30.619 3.170 27.995 1.00 86.44 77 GLY A CA 1
ATOM 628 C C . GLY A 1 77 ? -31.118 2.031 28.886 1.00 86.44 77 GLY A C 1
ATOM 629 O O . GLY A 1 77 ? -32.294 2.027 29.241 1.00 86.44 77 GLY A O 1
ATOM 630 N N . GLU A 1 78 ? -30.263 1.070 29.247 1.00 89.31 78 GLU A N 1
ATOM 631 C CA . GLU A 1 78 ? -30.661 -0.120 30.000 1.00 89.31 78 GLU A CA 1
ATOM 632 C C . GLU A 1 78 ? -30.589 0.114 31.529 1.00 89.31 78 GLU A C 1
ATOM 634 O O . GLU A 1 78 ? -29.490 0.268 32.097 1.00 89.31 78 GLU A O 1
ATOM 639 N N . PRO A 1 79 ? -31.748 0.128 32.225 1.00 81.88 79 PRO A N 1
ATOM 640 C CA . PRO A 1 79 ? -31.799 0.284 33.676 1.00 81.88 79 PRO A CA 1
ATOM 641 C C . PRO A 1 79 ? -31.299 -0.955 34.430 1.00 81.88 79 PRO A C 1
ATOM 643 O O . PRO A 1 79 ? -30.806 -0.813 35.548 1.00 81.88 79 PRO A O 1
ATOM 646 N N . ASP A 1 80 ? -31.405 -2.156 33.851 1.00 85.38 80 ASP A N 1
ATOM 647 C CA . ASP A 1 80 ? -30.944 -3.391 34.487 1.00 85.38 80 ASP A CA 1
ATOM 648 C C . ASP A 1 80 ? -29.460 -3.651 34.193 1.00 85.38 80 ASP A C 1
ATOM 650 O O . ASP A 1 80 ? -29.065 -4.021 33.085 1.00 85.38 80 ASP A O 1
ATOM 654 N N . GLU A 1 81 ? -28.618 -3.533 35.220 1.00 80.06 81 GLU A N 1
ATOM 655 C CA . GLU A 1 81 ? -27.176 -3.769 35.099 1.00 80.06 81 GLU A CA 1
ATOM 656 C C . GLU A 1 81 ? -26.825 -5.164 34.567 1.00 80.06 81 GLU A C 1
ATOM 658 O O . GLU A 1 81 ? -25.780 -5.332 33.939 1.00 80.06 81 GLU A O 1
ATOM 663 N N . ARG A 1 82 ? -27.692 -6.166 34.771 1.00 79.81 82 ARG A N 1
ATOM 664 C CA . ARG A 1 82 ? -27.464 -7.541 34.296 1.00 79.81 82 ARG A CA 1
ATOM 665 C C . ARG A 1 82 ? -27.653 -7.693 32.790 1.00 79.81 82 ARG A C 1
ATOM 667 O O . ARG A 1 82 ? -27.163 -8.668 32.225 1.00 79.81 82 ARG A O 1
ATOM 674 N N . LYS A 1 83 ? -28.363 -6.760 32.150 1.00 82.12 83 LYS A N 1
ATOM 675 C CA . LYS A 1 83 ? -28.627 -6.755 30.703 1.00 82.12 83 LYS A CA 1
ATOM 676 C C . LYS A 1 83 ? -27.627 -5.910 29.915 1.00 82.12 83 LYS A C 1
ATOM 678 O O . LYS A 1 83 ? -27.612 -5.973 28.688 1.00 82.12 83 LYS A O 1
ATOM 683 N N . ARG A 1 84 ? -26.768 -5.155 30.606 1.00 86.12 84 ARG A N 1
ATOM 684 C CA . ARG A 1 84 ? -25.683 -4.385 29.991 1.00 86.12 84 ARG A CA 1
ATOM 685 C C . ARG A 1 84 ? -24.635 -5.311 29.374 1.00 86.12 84 ARG A C 1
ATOM 687 O O . ARG A 1 84 ? -24.256 -6.330 29.949 1.00 86.12 84 ARG A O 1
ATOM 694 N N . ILE A 1 85 ? -24.151 -4.940 28.196 1.00 84.31 85 ILE A N 1
ATOM 695 C CA . ILE A 1 85 ? -23.244 -5.724 27.351 1.00 84.31 85 ILE A CA 1
ATOM 696 C C . ILE A 1 85 ? -21.799 -5.218 27.479 1.00 84.31 85 ILE A C 1
ATOM 698 O O . ILE A 1 85 ? -20.859 -6.016 27.473 1.00 84.31 85 ILE A O 1
ATOM 702 N N . MET A 1 86 ? -21.601 -3.901 27.592 1.00 84.81 86 MET A N 1
ATOM 703 C CA . MET A 1 86 ? -20.294 -3.239 27.680 1.00 84.81 86 MET A CA 1
ATOM 704 C C . MET A 1 86 ? -19.857 -3.011 29.135 1.00 84.81 86 MET A C 1
ATOM 706 O O . MET A 1 86 ? -18.708 -3.306 29.486 1.00 84.81 86 MET A O 1
ATOM 710 N N . LYS A 1 87 ? -20.757 -2.530 30.004 1.00 83.69 87 LYS A N 1
ATOM 711 C CA . LYS A 1 87 ? -20.473 -2.226 31.423 1.00 83.69 87 LYS A CA 1
ATOM 712 C C . LYS A 1 87 ? -20.619 -3.444 32.344 1.00 83.69 87 LYS A C 1
ATOM 714 O O . LYS A 1 87 ? -21.388 -3.434 33.301 1.00 83.69 87 LYS A O 1
ATOM 719 N N . THR A 1 88 ? -19.850 -4.497 32.086 1.00 82.38 88 THR A N 1
ATOM 720 C CA . THR A 1 88 ? -19.896 -5.744 32.874 1.00 82.38 88 THR A CA 1
ATOM 721 C C . THR A 1 88 ? -18.676 -5.915 33.783 1.00 82.38 88 THR A C 1
ATOM 723 O O . THR A 1 88 ? -17.545 -5.676 33.341 1.00 82.38 88 THR A O 1
ATOM 726 N N . GLY A 1 89 ? -18.876 -6.465 34.984 1.00 84.00 89 GLY A N 1
ATOM 727 C CA . GLY A 1 89 ? -17.807 -6.872 35.904 1.00 84.00 89 GLY A CA 1
ATOM 728 C C . GLY A 1 89 ? -17.715 -5.998 37.156 1.00 84.00 89 GLY A C 1
ATOM 729 O O . GLY A 1 89 ? -18.693 -5.386 37.565 1.00 84.00 89 GLY A O 1
ATOM 730 N N . ASN A 1 90 ? -16.535 -5.971 37.780 1.00 86.56 90 ASN A N 1
ATOM 731 C CA . ASN A 1 90 ? -16.276 -5.163 38.975 1.00 86.56 90 ASN A CA 1
ATOM 732 C C . ASN A 1 90 ? -16.141 -3.660 38.650 1.00 86.56 90 ASN A C 1
ATOM 734 O O . ASN A 1 90 ? -16.043 -3.271 37.485 1.00 86.56 90 ASN A O 1
ATOM 738 N N . ALA A 1 91 ? -16.063 -2.818 39.686 1.00 86.88 91 ALA A N 1
ATOM 739 C CA . ALA A 1 91 ? -15.965 -1.362 39.541 1.00 86.88 91 ALA A CA 1
ATOM 740 C C . ALA A 1 91 ? -14.805 -0.908 38.628 1.00 86.88 91 ALA A C 1
ATOM 742 O O . ALA A 1 91 ? -14.960 0.012 37.828 1.00 86.88 91 ALA A O 1
ATOM 743 N N . ALA A 1 92 ? -13.651 -1.585 38.682 1.00 87.38 92 ALA A N 1
ATOM 744 C CA . ALA A 1 92 ? -12.517 -1.276 37.809 1.00 87.38 92 ALA A CA 1
ATOM 745 C C . ALA A 1 92 ? -12.818 -1.586 36.330 1.00 87.38 92 ALA A C 1
ATOM 747 O O . ALA A 1 92 ? -12.485 -0.791 35.449 1.00 87.38 92 ALA A O 1
ATOM 748 N N . ALA A 1 93 ? -13.474 -2.717 36.053 1.00 86.94 93 ALA A N 1
ATOM 749 C CA . ALA A 1 93 ? -13.892 -3.105 34.708 1.00 86.94 93 ALA A CA 1
ATOM 750 C C . ALA A 1 93 ? -14.994 -2.191 34.152 1.00 86.94 93 ALA A C 1
ATOM 752 O O . ALA A 1 93 ? -14.982 -1.900 32.956 1.00 86.94 93 ALA A O 1
ATOM 753 N N . GLN A 1 94 ? -15.909 -1.724 35.007 1.00 87.62 94 GLN A N 1
ATOM 754 C CA . GLN A 1 94 ? -16.948 -0.758 34.644 1.00 87.62 94 GLN A CA 1
ATOM 755 C C . GLN A 1 94 ? -16.355 0.614 34.313 1.00 87.62 94 GLN A C 1
ATOM 757 O O . GLN A 1 94 ? -16.676 1.164 33.264 1.00 87.62 94 GLN A O 1
ATOM 762 N N . ARG A 1 95 ? -15.411 1.115 35.121 1.00 90.25 95 ARG A N 1
ATOM 763 C CA . ARG A 1 95 ? -14.689 2.360 34.817 1.00 90.25 95 ARG A CA 1
ATOM 764 C C . ARG A 1 95 ? -13.960 2.276 33.475 1.00 90.25 95 ARG A C 1
ATOM 766 O O . ARG A 1 95 ? -14.069 3.183 32.658 1.00 90.25 95 ARG A O 1
ATOM 773 N N . LYS A 1 96 ? -13.279 1.155 33.199 1.00 92.00 96 LYS A N 1
ATOM 774 C CA . LYS A 1 96 ? -12.628 0.967 31.894 1.00 92.00 96 LYS A CA 1
ATOM 775 C C . LYS A 1 96 ? -13.639 0.916 30.748 1.00 92.00 96 LYS A C 1
ATOM 777 O O . LYS A 1 96 ? -13.366 1.437 29.674 1.00 92.00 96 LYS A O 1
ATOM 782 N N . ALA A 1 97 ? -14.803 0.301 30.960 1.00 91.69 97 ALA A N 1
ATOM 783 C CA . ALA A 1 97 ? -15.871 0.315 29.967 1.00 91.69 97 ALA A CA 1
ATOM 784 C C . ALA A 1 97 ? -16.354 1.744 29.681 1.00 91.69 97 ALA A C 1
ATOM 786 O O . ALA A 1 97 ? -16.509 2.095 28.520 1.00 91.69 97 ALA A O 1
ATOM 787 N N . GLU A 1 98 ? -16.513 2.590 30.700 1.00 92.94 98 GLU A N 1
ATOM 788 C CA . GLU A 1 98 ? -16.904 3.997 30.534 1.00 92.94 98 GLU A CA 1
ATOM 789 C C . GLU A 1 98 ? -15.890 4.811 29.733 1.00 92.94 98 GLU A C 1
ATOM 791 O O . GLU A 1 98 ? -16.283 5.534 28.818 1.00 92.94 98 GLU A O 1
ATOM 796 N N . GLU A 1 99 ? -14.597 4.637 30.014 1.00 94.31 99 GLU A N 1
ATOM 797 C CA . GLU A 1 99 ? -13.518 5.240 29.224 1.00 94.31 99 GLU A CA 1
ATOM 798 C C . GLU A 1 99 ? -13.629 4.840 27.743 1.00 94.31 99 GLU A C 1
ATOM 800 O O . GLU A 1 99 ? -13.653 5.697 26.860 1.00 94.31 99 GLU A O 1
ATOM 805 N N . MET A 1 100 ? -13.772 3.540 27.459 1.00 95.06 100 MET A N 1
ATOM 806 C CA . MET A 1 100 ? -13.853 3.020 26.087 1.00 95.06 100 MET A CA 1
ATOM 807 C C . MET A 1 100 ? -15.145 3.435 25.374 1.00 95.06 100 MET A C 1
ATOM 809 O O . MET A 1 100 ? -15.116 3.766 24.190 1.00 95.06 100 MET A O 1
ATOM 813 N N . MET A 1 101 ? -16.277 3.481 26.081 1.00 94.00 101 MET A N 1
ATOM 814 C CA . MET A 1 101 ? -17.530 4.037 25.558 1.00 94.00 101 MET A CA 1
ATOM 815 C C . MET A 1 101 ? -17.369 5.525 25.217 1.00 94.00 101 MET A C 1
ATOM 817 O O . MET A 1 101 ? -17.919 5.984 24.216 1.00 94.00 101 MET A O 1
ATOM 821 N N . GLY A 1 102 ? -16.593 6.274 26.008 1.00 95.19 102 GLY A N 1
ATOM 822 C CA . GLY A 1 102 ? -16.198 7.650 25.707 1.00 95.19 102 GLY A CA 1
ATOM 823 C C . GLY A 1 102 ? -15.439 7.765 24.384 1.00 95.19 102 GLY A C 1
ATOM 824 O O . GLY A 1 102 ? -15.823 8.568 23.535 1.00 95.19 102 GLY A O 1
ATOM 825 N N . VAL A 1 103 ? -14.437 6.905 24.160 1.00 94.94 103 VAL A N 1
ATOM 826 C CA . VAL A 1 103 ? -13.691 6.835 22.887 1.00 94.94 103 VAL A CA 1
ATOM 827 C C . VAL A 1 103 ? -14.618 6.492 21.716 1.00 94.94 103 VAL A C 1
ATOM 829 O O . VAL A 1 103 ? -14.587 7.167 20.691 1.00 94.94 103 VAL A O 1
ATOM 832 N N . ILE A 1 104 ? -15.505 5.499 21.870 1.00 95.25 104 ILE A N 1
ATOM 833 C CA . ILE A 1 104 ? -16.455 5.097 20.815 1.00 95.25 104 ILE A CA 1
ATOM 834 C C . ILE A 1 104 ? -17.389 6.253 20.419 1.00 95.25 104 ILE A C 1
ATOM 836 O O . ILE A 1 104 ? -17.758 6.365 19.249 1.00 95.25 104 ILE A O 1
ATOM 840 N N . LYS A 1 105 ? -17.771 7.123 21.359 1.00 95.25 105 LYS A N 1
ATOM 841 C CA . LYS A 1 105 ? -18.635 8.285 21.087 1.00 95.25 105 LYS A CA 1
ATOM 842 C C . LYS A 1 105 ? -17.886 9.488 20.512 1.00 95.25 105 LYS A C 1
ATOM 844 O O . LYS A 1 105 ? -18.523 10.352 19.912 1.00 95.25 105 LYS A O 1
ATOM 849 N N . ASN A 1 106 ? -16.568 9.556 20.674 1.00 94.94 106 ASN A N 1
ATOM 850 C CA . ASN A 1 106 ? -15.766 10.677 20.201 1.00 94.94 106 ASN A CA 1
ATOM 851 C C . ASN A 1 106 ? -15.694 10.689 18.663 1.00 94.94 106 ASN A C 1
ATOM 853 O O . ASN A 1 106 ? -15.094 9.805 18.057 1.00 94.94 106 ASN A O 1
ATOM 857 N N . SER A 1 107 ? -16.299 11.692 18.021 1.00 93.25 107 SER A N 1
ATOM 858 C CA . SER A 1 107 ? -16.289 11.798 16.556 1.00 93.25 107 SER A CA 1
ATOM 859 C C . SER A 1 107 ? -14.909 12.137 15.994 1.00 93.25 107 SER A C 1
ATOM 861 O O . SER A 1 107 ? -14.539 11.554 14.974 1.00 93.25 107 SER A O 1
ATOM 863 N N . ASP A 1 108 ? -14.132 12.964 16.696 1.00 91.25 108 ASP A N 1
ATOM 864 C CA . ASP A 1 108 ? -12.790 13.386 16.279 1.00 91.25 108 ASP A CA 1
ATOM 865 C C . ASP A 1 108 ? -11.830 12.194 16.233 1.00 91.25 108 ASP A C 1
ATOM 867 O O . ASP A 1 108 ? -11.040 12.061 15.302 1.00 91.25 108 ASP A O 1
ATOM 871 N N . PHE A 1 109 ? -11.958 11.262 17.188 1.00 93.56 109 PHE A N 1
ATOM 872 C CA . PHE A 1 109 ? -11.207 10.002 17.187 1.00 93.56 109 PHE A CA 1
ATOM 873 C C . PHE A 1 109 ? -11.423 9.222 15.883 1.00 93.56 109 PHE A C 1
ATOM 875 O O . PHE A 1 109 ? -10.469 8.767 15.253 1.00 93.56 109 PHE A O 1
ATOM 882 N N . TRP A 1 110 ? -12.678 9.078 15.450 1.00 94.56 110 TRP A N 1
ATOM 883 C CA . TRP A 1 110 ? -12.998 8.321 14.241 1.00 94.56 110 TRP A CA 1
ATOM 884 C C . TRP A 1 110 ? -12.587 9.034 12.957 1.00 94.56 110 TRP A C 1
ATOM 886 O O . TRP A 1 110 ? -12.248 8.363 11.985 1.00 94.56 110 TRP A O 1
ATOM 896 N N . GLU A 1 111 ? -12.667 10.361 12.923 1.00 91.38 111 GLU A N 1
ATOM 897 C CA . GLU A 1 111 ? -12.210 11.162 11.787 1.00 91.38 111 GLU A CA 1
ATOM 898 C C . GLU A 1 111 ? -10.687 11.093 11.650 1.00 91.38 111 GLU A C 1
ATOM 900 O O . GLU A 1 111 ? -10.179 10.731 10.589 1.00 91.38 111 GLU A O 1
ATOM 905 N N . ALA A 1 112 ? -9.958 11.284 12.749 1.00 89.75 112 ALA A N 1
ATOM 906 C CA . ALA A 1 112 ? -8.509 11.136 12.768 1.00 89.75 112 ALA A CA 1
ATOM 907 C C . ALA A 1 112 ? -8.061 9.714 12.391 1.00 89.75 112 ALA A C 1
ATOM 909 O O . ALA A 1 112 ? -7.131 9.546 11.600 1.00 89.75 112 ALA A O 1
ATOM 910 N N . LEU A 1 113 ? -8.746 8.679 12.891 1.00 92.25 113 LEU A N 1
ATOM 911 C CA . LEU A 1 113 ? -8.437 7.291 12.542 1.00 92.25 113 LEU A CA 1
ATOM 912 C C . LEU A 1 113 ? -8.643 7.010 11.047 1.00 92.25 113 LEU A C 1
ATOM 914 O O . LEU A 1 113 ? -7.850 6.279 10.454 1.00 92.25 113 LEU A O 1
ATOM 918 N N . LYS A 1 114 ? -9.669 7.603 10.421 1.00 91.81 114 LYS A N 1
ATOM 919 C CA . LYS A 1 114 ? -9.869 7.512 8.966 1.00 91.81 114 LYS A CA 1
ATOM 920 C C . LYS A 1 114 ? -8.721 8.157 8.201 1.00 91.81 114 LYS A C 1
ATOM 922 O O . LYS A 1 114 ? -8.185 7.517 7.311 1.00 91.81 114 LYS A O 1
ATOM 927 N N . HIS A 1 115 ? -8.265 9.340 8.603 1.00 89.00 115 HIS A N 1
ATOM 928 C CA . HIS A 1 115 ? -7.114 9.974 7.954 1.00 89.00 115 HIS A CA 1
ATOM 929 C C . HIS A 1 115 ? -5.835 9.135 8.047 1.00 89.00 115 HIS A C 1
ATOM 931 O O . HIS A 1 115 ? -5.086 9.031 7.077 1.00 89.00 115 HIS A O 1
ATOM 937 N N . ILE A 1 116 ? -5.600 8.478 9.186 1.00 90.12 116 ILE A N 1
ATOM 938 C CA . ILE A 1 116 ? -4.480 7.538 9.329 1.00 90.12 116 ILE A CA 1
ATOM 939 C C . ILE A 1 116 ? -4.641 6.360 8.358 1.00 90.12 116 ILE A C 1
ATOM 941 O O . ILE A 1 116 ? -3.673 5.948 7.722 1.00 90.12 116 ILE A O 1
ATOM 945 N N . ILE A 1 117 ? -5.852 5.816 8.220 1.00 92.00 117 ILE A N 1
ATOM 946 C CA . ILE A 1 117 ? -6.148 4.746 7.257 1.00 92.00 117 ILE A CA 1
ATOM 947 C C . ILE A 1 117 ? -5.887 5.220 5.823 1.00 92.00 117 ILE A C 1
ATOM 949 O O . ILE A 1 117 ? -5.195 4.510 5.095 1.00 92.00 117 ILE A O 1
ATOM 953 N N . ASP A 1 118 ? -6.348 6.415 5.450 1.00 91.25 118 ASP A N 1
ATOM 954 C CA . ASP A 1 118 ? -6.150 7.006 4.118 1.00 91.25 118 ASP A CA 1
ATOM 955 C C . ASP A 1 118 ? -4.654 7.168 3.793 1.00 91.25 118 ASP A C 1
ATOM 957 O O . ASP A 1 118 ? -4.212 6.930 2.668 1.00 91.25 118 ASP A O 1
ATOM 961 N N . HIS A 1 119 ? -3.839 7.521 4.792 1.00 90.75 119 HIS A N 1
ATOM 962 C CA . HIS A 1 119 ? -2.386 7.588 4.651 1.00 90.75 119 HIS A CA 1
ATOM 963 C C . HIS A 1 119 ? -1.722 6.214 4.565 1.00 90.75 119 HIS A C 1
ATOM 965 O O . HIS A 1 119 ? -0.719 6.074 3.871 1.00 90.75 119 HIS A O 1
ATOM 971 N N . LEU A 1 120 ? -2.222 5.199 5.266 1.00 92.25 120 LEU A N 1
ATOM 972 C CA . LEU A 1 120 ? -1.602 3.871 5.300 1.00 92.25 120 LEU A CA 1
ATOM 973 C C . LEU A 1 120 ? -2.041 2.966 4.142 1.00 92.25 120 LEU A C 1
ATOM 975 O O . LEU A 1 120 ? -1.285 2.068 3.768 1.00 92.25 120 LEU A O 1
ATOM 979 N N . GLU A 1 121 ? -3.222 3.185 3.567 1.00 93.25 121 GLU A N 1
ATOM 980 C CA . GLU A 1 121 ? -3.793 2.339 2.515 1.00 93.25 121 GLU A CA 1
ATOM 981 C C . GLU A 1 121 ? -2.904 2.238 1.263 1.00 93.25 121 GLU A C 1
ATOM 983 O O . GLU A 1 121 ? -2.594 1.108 0.864 1.00 93.25 121 GLU A O 1
ATOM 988 N N . PRO A 1 122 ? -2.400 3.340 0.666 1.00 94.88 122 PRO A N 1
ATOM 989 C CA . PRO A 1 122 ? -1.536 3.234 -0.508 1.00 94.88 122 PRO A CA 1
ATOM 990 C C . PRO A 1 122 ? -0.266 2.431 -0.210 1.00 94.88 122 PRO A C 1
ATOM 992 O O . PRO A 1 122 ? 0.143 1.591 -1.016 1.00 94.88 122 PRO A O 1
ATOM 995 N N . LEU A 1 123 ? 0.321 2.612 0.980 1.00 94.06 123 LEU A N 1
ATOM 996 C CA . LEU A 1 123 ? 1.473 1.825 1.424 1.00 94.06 123 LEU A CA 1
ATOM 997 C C . LEU A 1 123 ? 1.107 0.354 1.612 1.00 94.06 123 LEU A C 1
ATOM 999 O O . LEU A 1 123 ? 1.941 -0.506 1.339 1.00 94.06 123 LEU A O 1
ATOM 1003 N N . ALA A 1 124 ? -0.091 0.041 2.112 1.00 91.94 124 ALA A N 1
ATOM 1004 C CA . ALA A 1 124 ? -0.520 -1.336 2.344 1.00 91.94 124 ALA A CA 1
ATOM 1005 C C . ALA A 1 124 ? -0.692 -2.079 1.014 1.00 91.94 124 ALA A C 1
ATOM 1007 O O . ALA A 1 124 ? -0.231 -3.214 0.878 1.00 91.94 124 ALA A O 1
ATOM 1008 N N . ILE A 1 125 ? -1.261 -1.406 0.009 1.00 90.81 125 ILE A N 1
ATOM 1009 C CA . ILE A 1 125 ? -1.340 -1.894 -1.373 1.00 90.81 125 ILE A CA 1
ATOM 1010 C C . ILE A 1 125 ? 0.067 -2.141 -1.927 1.00 90.81 125 ILE A C 1
ATOM 1012 O O . ILE A 1 125 ? 0.356 -3.234 -2.415 1.00 90.81 125 ILE A O 1
ATOM 1016 N N . ALA A 1 126 ? 0.968 -1.164 -1.796 1.00 93.00 126 ALA A N 1
ATOM 1017 C CA . ALA A 1 126 ? 2.346 -1.293 -2.260 1.00 93.00 126 ALA A CA 1
ATOM 1018 C C . ALA A 1 126 ? 3.101 -2.435 -1.567 1.00 93.00 126 ALA A C 1
ATOM 1020 O O . ALA A 1 126 ? 3.826 -3.189 -2.217 1.00 93.00 126 ALA A O 1
ATOM 1021 N N . ALA A 1 127 ? 2.917 -2.600 -0.256 1.00 90.94 127 ALA A N 1
ATOM 1022 C CA . ALA A 1 127 ? 3.499 -3.700 0.501 1.00 90.94 127 ALA A CA 1
ATOM 1023 C C . ALA A 1 127 ? 2.987 -5.051 -0.007 1.00 90.94 127 ALA A C 1
ATOM 1025 O O . ALA A 1 127 ? 3.790 -5.950 -0.225 1.00 90.94 127 ALA A O 1
ATOM 1026 N N . ASN A 1 128 ? 1.683 -5.181 -0.265 1.00 90.38 128 ASN A N 1
ATOM 1027 C CA . ASN A 1 128 ? 1.105 -6.412 -0.800 1.00 90.38 128 ASN A CA 1
ATOM 1028 C C . ASN A 1 128 ? 1.668 -6.758 -2.191 1.00 90.38 128 ASN A C 1
ATOM 1030 O O . ASN A 1 128 ? 2.075 -7.893 -2.426 1.00 90.38 128 ASN A O 1
ATOM 1034 N N . ILE A 1 129 ? 1.769 -5.772 -3.092 1.00 89.12 129 ILE A N 1
ATOM 1035 C CA . ILE A 1 129 ? 2.361 -5.961 -4.429 1.00 89.12 129 ILE A CA 1
ATOM 1036 C C . ILE A 1 129 ? 3.826 -6.390 -4.313 1.00 89.12 129 ILE A C 1
ATOM 1038 O O . ILE A 1 129 ? 4.241 -7.371 -4.923 1.00 89.12 129 ILE A O 1
ATOM 1042 N N . THR A 1 130 ? 4.616 -5.665 -3.520 1.00 89.19 130 THR A N 1
ATOM 1043 C CA . THR A 1 130 ? 6.067 -5.886 -3.431 1.00 89.19 130 THR A CA 1
ATOM 1044 C C . THR A 1 130 ? 6.449 -7.144 -2.655 1.00 89.19 130 THR A C 1
ATOM 1046 O O . THR A 1 130 ? 7.534 -7.677 -2.874 1.00 89.19 130 THR A O 1
ATOM 1049 N N . GLN A 1 131 ? 5.568 -7.640 -1.784 1.00 87.38 131 GLN A N 1
ATOM 1050 C CA . GLN A 1 131 ? 5.742 -8.899 -1.052 1.00 87.38 131 GLN A CA 1
ATOM 1051 C C . GLN A 1 131 ? 5.172 -10.114 -1.795 1.00 87.38 131 GLN A C 1
ATOM 1053 O O . GLN A 1 131 ? 5.380 -11.243 -1.348 1.00 87.38 131 GLN A O 1
ATOM 1058 N N . ALA A 1 132 ? 4.467 -9.919 -2.913 1.00 88.94 132 ALA A N 1
ATOM 1059 C CA . ALA A 1 132 ? 3.966 -11.025 -3.715 1.00 88.94 132 ALA A CA 1
ATOM 1060 C C . ALA A 1 132 ? 5.128 -11.876 -4.254 1.00 88.94 132 ALA A C 1
ATOM 1062 O O . ALA A 1 132 ? 6.118 -11.348 -4.760 1.00 88.94 132 ALA A O 1
ATOM 1063 N N . ALA A 1 133 ? 4.980 -13.205 -4.218 1.00 87.12 133 ALA A N 1
ATOM 1064 C CA . ALA A 1 133 ? 6.018 -14.146 -4.659 1.00 87.12 133 ALA A CA 1
ATOM 1065 C C . ALA A 1 133 ? 6.443 -13.954 -6.128 1.00 87.12 133 ALA A C 1
ATOM 1067 O O . ALA A 1 133 ? 7.554 -14.307 -6.512 1.00 87.12 133 ALA A O 1
ATOM 1068 N N . HIS A 1 134 ? 5.561 -13.379 -6.946 1.00 88.31 134 HIS A N 1
ATOM 1069 C CA . HIS A 1 134 ? 5.787 -13.120 -8.366 1.00 88.31 134 HIS A CA 1
ATOM 1070 C C . HIS A 1 134 ? 6.017 -11.635 -8.679 1.00 88.31 134 HIS A C 1
ATOM 1072 O O . HIS A 1 134 ? 5.835 -11.225 -9.826 1.00 88.31 134 HIS A O 1
ATOM 1078 N N . CYS A 1 135 ? 6.397 -10.828 -7.681 1.00 91.69 135 CYS A N 1
ATOM 1079 C CA . CYS A 1 135 ? 6.743 -9.424 -7.881 1.00 91.69 135 CYS A CA 1
ATOM 1080 C C . CYS A 1 135 ? 7.934 -9.286 -8.844 1.00 91.69 135 CYS A C 1
ATOM 1082 O O . CYS A 1 135 ? 8.993 -9.886 -8.650 1.00 91.69 135 CYS A O 1
ATOM 1084 N N . ARG A 1 136 ? 7.758 -8.480 -9.892 1.00 93.06 136 ARG A N 1
ATOM 1085 C CA . ARG A 1 136 ? 8.768 -8.186 -10.918 1.00 93.06 136 ARG A CA 1
ATOM 1086 C C . ARG A 1 136 ? 9.312 -6.769 -10.760 1.00 93.06 136 ARG A C 1
ATOM 1088 O O . ARG A 1 136 ? 8.621 -5.874 -10.281 1.00 93.06 136 ARG A O 1
ATOM 1095 N N . LEU A 1 137 ? 10.525 -6.528 -11.258 1.00 94.50 137 LEU A N 1
ATOM 1096 C CA . LEU A 1 137 ? 11.191 -5.219 -11.170 1.00 94.50 137 LEU A CA 1
ATOM 1097 C C . LEU A 1 137 ? 10.340 -4.071 -11.737 1.00 94.50 137 LEU A C 1
ATOM 1099 O O . LEU A 1 137 ? 10.237 -3.012 -11.125 1.00 94.50 137 LEU A O 1
ATOM 1103 N N . ASN A 1 138 ? 9.653 -4.287 -12.859 1.00 93.38 138 ASN A N 1
ATOM 1104 C CA . ASN A 1 138 ? 8.769 -3.273 -13.432 1.00 93.38 138 ASN A CA 1
ATOM 1105 C C . ASN A 1 138 ? 7.601 -2.921 -12.491 1.00 93.38 138 ASN A C 1
ATOM 1107 O O . ASN A 1 138 ? 7.217 -1.759 -12.408 1.00 93.38 138 ASN A O 1
ATOM 1111 N N . GLN A 1 139 ? 7.055 -3.899 -11.757 1.00 93.56 139 GLN A N 1
ATOM 1112 C CA . GLN A 1 139 ? 5.982 -3.660 -10.788 1.00 93.56 139 GLN A CA 1
ATOM 1113 C C . GLN A 1 139 ? 6.481 -2.830 -9.608 1.00 93.56 139 GLN A C 1
ATOM 1115 O O . GLN A 1 139 ? 5.736 -1.988 -9.116 1.00 93.56 139 GLN A O 1
ATOM 1120 N N . VAL A 1 140 ? 7.739 -2.999 -9.192 1.00 93.62 140 VAL A N 1
ATOM 1121 C CA . VAL A 1 140 ? 8.346 -2.170 -8.141 1.00 93.62 140 VAL A CA 1
ATOM 1122 C C . VAL A 1 140 ? 8.376 -0.698 -8.562 1.00 93.62 140 VAL A C 1
ATOM 1124 O O . VAL A 1 140 ? 7.892 0.147 -7.811 1.00 93.62 140 VAL A O 1
ATOM 1127 N N . LEU A 1 141 ? 8.860 -0.377 -9.770 1.00 95.00 141 LEU A N 1
ATOM 1128 C CA . LEU A 1 141 ? 8.890 1.013 -10.249 1.00 95.00 141 LEU A CA 1
ATOM 1129 C C . LEU A 1 141 ? 7.488 1.602 -10.425 1.00 95.00 141 LEU A C 1
ATOM 1131 O O . LEU A 1 141 ? 7.229 2.726 -10.003 1.00 95.00 141 LEU A O 1
ATOM 1135 N N . LEU A 1 142 ? 6.564 0.833 -11.002 1.00 93.69 142 LEU A N 1
ATOM 1136 C CA . LEU A 1 142 ? 5.174 1.268 -11.152 1.00 93.69 142 LEU A CA 1
ATOM 1137 C C . LEU A 1 142 ? 4.507 1.501 -9.790 1.00 93.69 142 LEU A C 1
ATOM 1139 O O . LEU A 1 142 ? 3.737 2.444 -9.645 1.00 93.69 142 LEU A O 1
ATOM 1143 N N . THR A 1 143 ? 4.850 0.701 -8.778 1.00 94.25 143 THR A N 1
ATOM 1144 C CA . THR A 1 143 ? 4.378 0.891 -7.400 1.00 94.25 143 THR A CA 1
ATOM 1145 C C . THR A 1 143 ? 4.954 2.166 -6.786 1.00 94.25 143 THR A C 1
ATOM 1147 O O . THR A 1 143 ? 4.218 2.915 -6.150 1.00 94.25 143 THR A O 1
ATOM 1150 N N . PHE A 1 144 ? 6.239 2.464 -7.006 1.00 93.06 144 PHE A N 1
ATOM 1151 C CA . PHE A 1 144 ? 6.831 3.743 -6.601 1.00 93.06 144 PHE A CA 1
ATOM 1152 C C . PHE A 1 144 ? 6.119 4.934 -7.253 1.00 93.06 144 PHE A C 1
ATOM 1154 O O . PHE A 1 144 ? 5.746 5.875 -6.554 1.00 93.06 144 PHE A O 1
ATOM 1161 N N . GLY A 1 145 ? 5.879 4.867 -8.567 1.00 92.25 145 GLY A N 1
ATOM 1162 C CA . GLY A 1 145 ? 5.140 5.894 -9.303 1.00 92.25 145 GLY A CA 1
ATOM 1163 C C . GLY A 1 145 ? 3.707 6.069 -8.797 1.00 92.25 145 GLY A C 1
ATOM 1164 O O . GLY A 1 145 ? 3.272 7.197 -8.580 1.00 92.25 145 GLY A O 1
ATOM 1165 N N . TYR A 1 146 ? 3.001 4.963 -8.536 1.00 94.12 146 TYR A N 1
ATOM 1166 C CA . TYR A 1 146 ? 1.665 4.966 -7.934 1.00 94.12 146 TYR A CA 1
ATOM 1167 C C . TYR A 1 146 ? 1.652 5.673 -6.577 1.00 94.12 146 TYR A C 1
ATOM 1169 O O . TYR A 1 146 ? 0.834 6.564 -6.368 1.00 94.12 146 TYR A O 1
ATOM 1177 N N . LEU A 1 147 ? 2.571 5.317 -5.673 1.00 94.94 147 LEU A N 1
ATOM 1178 C CA . LEU A 1 147 ? 2.650 5.941 -4.352 1.00 94.94 147 LEU A CA 1
ATOM 1179 C C . LEU A 1 147 ? 2.905 7.443 -4.465 1.00 94.94 147 LEU A C 1
ATOM 1181 O O . LEU A 1 147 ? 2.198 8.226 -3.839 1.00 94.94 147 LEU A O 1
ATOM 1185 N N . PHE A 1 148 ? 3.889 7.846 -5.273 1.00 92.94 148 PHE A N 1
ATOM 1186 C CA . PHE A 1 148 ? 4.204 9.259 -5.466 1.00 92.94 148 PHE A CA 1
ATOM 1187 C C . PHE A 1 148 ? 2.983 10.026 -5.982 1.00 92.94 148 PHE A C 1
ATOM 1189 O O . PHE A 1 148 ? 2.575 11.001 -5.362 1.00 92.94 148 PHE A O 1
ATOM 1196 N N . PHE A 1 149 ? 2.337 9.535 -7.043 1.00 91.69 149 PHE A N 1
ATOM 1197 C CA . PHE A 1 149 ? 1.137 10.162 -7.598 1.00 91.69 149 PHE A CA 1
ATOM 1198 C C . PHE A 1 149 ? 0.006 10.270 -6.567 1.00 91.69 149 PHE A C 1
ATOM 1200 O O . PHE A 1 149 ? -0.596 11.335 -6.420 1.00 91.69 149 PHE A O 1
ATOM 1207 N N . GLN A 1 150 ? -0.244 9.190 -5.823 1.00 94.00 150 GLN A N 1
ATOM 1208 C CA . GLN A 1 150 ? -1.303 9.142 -4.823 1.00 94.00 150 GLN A CA 1
ATOM 1209 C C . GLN A 1 150 ? -1.082 10.178 -3.720 1.00 94.00 150 GLN A C 1
ATOM 1211 O O . GLN A 1 150 ? -2.012 10.905 -3.386 1.00 94.00 150 GLN A O 1
ATOM 1216 N N . TYR A 1 151 ? 0.136 10.291 -3.180 1.00 94.19 151 TYR A N 1
ATOM 1217 C CA . TYR A 1 151 ? 0.425 11.270 -2.129 1.00 94.19 151 TYR A CA 1
ATOM 1218 C C . TYR A 1 151 ? 0.540 12.695 -2.659 1.00 94.19 151 TYR A C 1
ATOM 1220 O O . TYR A 1 151 ? 0.064 13.611 -1.997 1.00 94.19 151 TYR A O 1
ATOM 1228 N N . SER A 1 152 ? 1.096 12.917 -3.850 1.00 91.56 152 SER A N 1
ATOM 1229 C CA . SER A 1 152 ? 1.149 14.256 -4.449 1.00 91.56 152 SER A CA 1
ATOM 1230 C C . SER A 1 152 ? -0.243 14.822 -4.743 1.00 91.56 152 SER A C 1
ATOM 1232 O O . SER A 1 152 ? -0.446 16.027 -4.622 1.00 91.56 152 SER A O 1
ATOM 1234 N N . GLY A 1 153 ? -1.208 13.969 -5.105 1.00 89.44 153 GLY A N 1
ATOM 1235 C CA . GLY A 1 153 ? -2.602 14.360 -5.339 1.00 89.44 153 GLY A CA 1
ATOM 1236 C C . GLY A 1 153 ? -3.476 14.410 -4.081 1.00 89.44 153 GLY A C 1
ATOM 1237 O O . GLY A 1 153 ? -4.639 14.804 -4.159 1.00 89.44 153 GLY A O 1
ATOM 1238 N N . MET A 1 154 ? -2.950 14.004 -2.924 1.00 88.12 154 MET A N 1
ATOM 1239 C CA . MET A 1 154 ? -3.726 13.853 -1.700 1.00 88.12 154 MET A CA 1
ATOM 1240 C C . MET A 1 154 ? -3.990 15.213 -1.033 1.00 88.12 154 MET A C 1
ATOM 1242 O O . MET A 1 154 ? -3.064 15.891 -0.571 1.00 88.12 154 MET A O 1
ATOM 1246 N N . ASN A 1 155 ? -5.270 15.594 -0.954 1.00 80.44 155 ASN A N 1
ATOM 1247 C CA . ASN A 1 155 ? -5.730 16.755 -0.192 1.00 80.44 155 ASN A CA 1
ATOM 1248 C C . ASN A 1 155 ? -6.109 16.319 1.230 1.00 80.44 155 ASN A C 1
ATOM 1250 O O . ASN A 1 155 ? -7.209 15.820 1.457 1.00 80.44 155 ASN A O 1
ATOM 1254 N N . VAL A 1 156 ? -5.170 16.458 2.164 1.00 72.06 156 VAL A N 1
ATOM 1255 C CA . VAL A 1 156 ? -5.288 15.964 3.544 1.00 72.06 156 VAL A CA 1
ATOM 1256 C C . VAL A 1 156 ? -4.939 17.035 4.560 1.00 72.06 156 VAL A C 1
ATOM 1258 O O . VAL A 1 156 ? -4.151 17.940 4.292 1.00 72.06 156 VAL A O 1
ATOM 1261 N N . ILE A 1 157 ? -5.511 16.877 5.755 1.00 71.56 157 ILE A N 1
ATOM 1262 C CA . ILE A 1 157 ? -5.273 17.742 6.912 1.00 71.56 157 ILE A CA 1
ATOM 1263 C C . ILE A 1 157 ? -3.819 17.610 7.403 1.00 71.56 157 ILE A C 1
ATOM 1265 O O . ILE A 1 157 ? -3.168 18.616 7.683 1.00 71.56 157 ILE A O 1
ATOM 1269 N N . ASP A 1 158 ? -3.274 16.388 7.464 1.00 79.44 158 ASP A N 1
ATOM 1270 C CA . ASP A 1 158 ? -1.897 16.129 7.913 1.00 79.44 158 ASP A CA 1
ATOM 1271 C C . ASP A 1 158 ? -0.889 16.193 6.752 1.00 79.44 158 ASP A C 1
ATOM 1273 O O . ASP A 1 158 ? -0.346 15.193 6.272 1.00 79.44 158 ASP A O 1
ATOM 1277 N N . THR A 1 159 ? -0.629 17.419 6.301 1.00 85.94 159 THR A N 1
ATOM 1278 C CA . THR A 1 159 ? 0.352 17.711 5.247 1.00 85.94 159 THR A CA 1
ATOM 1279 C C . THR A 1 159 ? 1.770 17.296 5.634 1.00 85.94 159 THR A C 1
ATOM 1281 O O . THR A 1 159 ? 2.503 16.790 4.791 1.00 85.94 159 THR A O 1
ATOM 1284 N N . ARG A 1 160 ? 2.151 17.419 6.915 1.00 88.31 160 ARG A N 1
ATOM 1285 C CA . ARG A 1 160 ? 3.488 17.035 7.402 1.00 88.31 160 ARG A CA 1
ATOM 1286 C C . ARG A 1 160 ? 3.733 15.537 7.290 1.00 88.31 160 ARG A C 1
ATOM 1288 O O . ARG A 1 160 ? 4.802 15.133 6.832 1.00 88.31 160 ARG A O 1
ATOM 1295 N N . GLY A 1 161 ? 2.759 14.721 7.692 1.00 88.56 161 GLY A N 1
ATOM 1296 C CA . GLY A 1 161 ? 2.834 13.273 7.550 1.00 88.56 161 GLY A CA 1
ATOM 1297 C C . GLY A 1 161 ? 2.930 12.846 6.085 1.00 88.56 161 GLY A C 1
ATOM 1298 O O . GLY A 1 161 ? 3.811 12.062 5.727 1.00 88.56 161 GLY A O 1
ATOM 1299 N N . ARG A 1 162 ? 2.089 13.420 5.217 1.00 91.25 162 ARG A N 1
ATOM 1300 C CA . ARG A 1 162 ? 2.130 13.189 3.763 1.00 91.25 162 ARG A CA 1
ATOM 1301 C C . ARG A 1 162 ? 3.482 13.565 3.151 1.00 91.25 162 ARG A C 1
ATOM 1303 O O . ARG A 1 162 ? 4.069 12.768 2.423 1.00 91.25 162 ARG A O 1
ATOM 1310 N N . ASP A 1 163 ? 4.002 14.748 3.461 1.00 92.12 163 ASP A N 1
ATOM 1311 C CA . ASP A 1 163 ? 5.274 15.228 2.912 1.00 92.12 163 ASP A CA 1
ATOM 1312 C C . ASP A 1 163 ? 6.445 14.367 3.403 1.00 92.12 163 ASP A C 1
ATOM 1314 O O . ASP A 1 163 ? 7.348 14.039 2.633 1.00 92.12 163 ASP A O 1
ATOM 1318 N N . ALA A 1 164 ? 6.399 13.907 4.658 1.00 92.69 164 ALA A N 1
ATOM 1319 C CA . ALA A 1 164 ? 7.365 12.945 5.174 1.00 92.69 164 ALA A CA 1
ATOM 1320 C C . ALA A 1 164 ? 7.333 11.624 4.394 1.00 92.69 164 ALA A C 1
ATOM 1322 O O . ALA A 1 164 ? 8.396 11.074 4.110 1.00 92.69 164 ALA A O 1
ATOM 1323 N N . ILE A 1 165 ? 6.151 11.133 4.001 1.00 93.81 165 ILE A N 1
ATOM 1324 C CA . ILE A 1 165 ? 6.020 9.951 3.137 1.00 93.81 165 ILE A CA 1
ATOM 1325 C C . ILE A 1 165 ? 6.658 10.206 1.767 1.00 93.81 165 ILE A C 1
ATOM 1327 O O . ILE A 1 165 ? 7.451 9.377 1.322 1.00 93.81 165 ILE A O 1
ATOM 1331 N N . ILE A 1 166 ? 6.379 11.344 1.125 1.00 94.44 166 ILE A N 1
ATOM 1332 C CA . ILE A 1 166 ? 6.946 11.693 -0.191 1.00 94.44 166 ILE A CA 1
ATOM 1333 C C . ILE A 1 166 ? 8.476 11.748 -0.126 1.00 94.44 166 ILE A C 1
ATOM 1335 O O . ILE A 1 166 ? 9.146 11.026 -0.862 1.00 94.44 166 ILE A O 1
ATOM 1339 N N . VAL A 1 167 ? 9.041 12.500 0.823 1.00 95.31 167 VAL A N 1
ATOM 1340 C CA . VAL A 1 167 ? 10.501 12.596 1.022 1.00 95.31 167 VAL A CA 1
ATOM 1341 C C . VAL A 1 167 ? 11.115 11.218 1.279 1.00 95.31 167 VAL A C 1
ATOM 1343 O O . VAL A 1 167 ? 12.199 10.880 0.800 1.00 95.31 167 VAL A O 1
ATOM 1346 N N . SER A 1 168 ? 10.411 10.388 2.042 1.00 94.31 168 SER A N 1
ATOM 1347 C CA . SER A 1 168 ? 10.820 9.033 2.385 1.00 94.31 168 SER A CA 1
ATOM 1348 C C . SER A 1 168 ? 10.801 8.087 1.169 1.00 94.31 168 SER A C 1
ATOM 1350 O O . SER A 1 168 ? 11.685 7.227 1.041 1.00 94.31 168 SER A O 1
ATOM 1352 N N . ILE A 1 169 ? 9.844 8.261 0.254 1.00 93.75 169 ILE A N 1
ATOM 1353 C CA . ILE A 1 169 ? 9.771 7.577 -1.043 1.00 93.75 169 ILE A CA 1
ATOM 1354 C C . ILE A 1 169 ? 10.939 8.010 -1.936 1.00 93.75 169 ILE A C 1
ATOM 1356 O O . ILE A 1 169 ? 11.707 7.157 -2.386 1.00 93.75 169 ILE A O 1
ATOM 1360 N N . GLU A 1 170 ? 11.126 9.315 -2.134 1.00 94.44 170 GLU A N 1
ATOM 1361 C CA . GLU A 1 170 ? 12.180 9.876 -2.989 1.00 94.44 170 GLU A CA 1
ATOM 1362 C C . GLU A 1 170 ? 13.578 9.484 -2.504 1.00 94.44 170 GLU A C 1
ATOM 1364 O O . GLU A 1 170 ? 14.413 9.027 -3.284 1.00 94.44 170 GLU A O 1
ATOM 1369 N N . SER A 1 171 ? 13.823 9.567 -1.192 1.00 93.94 171 SER A N 1
ATOM 1370 C CA . SER A 1 171 ? 15.099 9.167 -0.591 1.00 93.94 171 SER A CA 1
ATOM 1371 C C . SER A 1 171 ? 15.416 7.690 -0.824 1.00 93.94 171 SER A C 1
ATOM 1373 O O . SER A 1 171 ? 16.580 7.321 -0.991 1.00 93.94 171 SER A O 1
ATOM 1375 N N . ARG A 1 172 ? 14.396 6.822 -0.836 1.00 91.62 172 ARG A N 1
ATOM 1376 C CA . ARG A 1 172 ? 14.584 5.400 -1.146 1.00 91.62 172 ARG A CA 1
ATOM 1377 C C . ARG A 1 172 ? 14.856 5.201 -2.623 1.00 91.62 172 ARG A C 1
ATOM 1379 O O . ARG A 1 172 ? 15.819 4.511 -2.934 1.00 91.62 172 ARG A O 1
ATOM 1386 N N . TRP A 1 173 ? 14.085 5.841 -3.498 1.00 93.69 173 TRP A N 1
ATOM 1387 C CA . TRP A 1 173 ? 14.309 5.793 -4.941 1.00 93.69 173 TRP A CA 1
ATOM 1388 C C . TRP A 1 173 ? 15.729 6.237 -5.316 1.00 93.69 173 TRP A C 1
ATOM 1390 O O . TRP A 1 173 ? 16.399 5.550 -6.085 1.00 93.69 173 TRP A O 1
ATOM 1400 N N . LEU A 1 174 ? 16.241 7.311 -4.708 1.00 93.44 174 LEU A N 1
ATOM 1401 C CA . LEU A 1 174 ? 17.604 7.812 -4.928 1.00 93.44 174 LEU A CA 1
ATOM 1402 C C . LEU A 1 174 ? 18.699 6.786 -4.587 1.00 93.44 174 LEU A C 1
ATOM 1404 O O . LEU A 1 174 ? 19.769 6.806 -5.184 1.00 93.44 174 LEU A O 1
ATOM 1408 N N . LYS A 1 175 ? 18.445 5.892 -3.626 1.00 92.50 175 LYS A N 1
ATOM 1409 C CA . LYS A 1 175 ? 19.402 4.862 -3.184 1.00 92.50 175 LYS A CA 1
ATOM 1410 C C . LYS A 1 175 ? 19.280 3.549 -3.956 1.00 92.50 175 LYS A C 1
ATOM 1412 O O . LYS A 1 175 ? 20.071 2.639 -3.718 1.00 92.50 175 LYS A O 1
ATOM 1417 N N . THR A 1 176 ? 18.267 3.412 -4.808 1.00 92.06 176 THR A N 1
ATOM 1418 C CA . THR A 1 176 ? 18.080 2.201 -5.609 1.00 92.06 176 THR A CA 1
ATOM 1419 C C . THR A 1 176 ? 18.908 2.234 -6.885 1.00 92.06 176 THR A C 1
ATOM 1421 O O . THR A 1 176 ? 19.320 3.289 -7.358 1.00 92.06 176 THR A O 1
ATOM 1424 N N . ASP A 1 177 ? 19.113 1.059 -7.469 1.00 94.00 177 ASP A N 1
ATOM 1425 C CA . ASP A 1 177 ? 19.675 0.908 -8.806 1.00 94.00 177 ASP A CA 1
ATOM 1426 C C . ASP A 1 177 ? 18.632 1.292 -9.868 1.00 94.00 177 ASP A C 1
ATOM 1428 O O . ASP A 1 177 ? 17.986 0.442 -10.472 1.00 94.00 177 ASP A O 1
ATOM 1432 N N . GLN A 1 178 ? 18.386 2.590 -10.027 1.00 94.75 178 GLN A N 1
ATOM 1433 C CA . GLN A 1 178 ? 17.253 3.117 -10.797 1.00 94.75 178 GLN A CA 1
ATOM 1434 C C . GLN A 1 178 ? 17.210 2.596 -12.238 1.00 94.75 178 GLN A C 1
ATOM 1436 O O . GLN A 1 178 ? 16.135 2.325 -12.774 1.00 94.75 178 GLN A O 1
ATOM 1441 N N . GLU A 1 179 ? 18.378 2.407 -12.850 1.00 95.25 179 GLU A N 1
ATOM 1442 C CA . GLU A 1 179 ? 18.516 1.986 -14.242 1.00 95.25 179 GLU A CA 1
ATOM 1443 C C . GLU A 1 179 ? 17.875 0.625 -14.510 1.00 95.25 179 GLU A C 1
ATOM 1445 O O . GLU A 1 179 ? 17.162 0.480 -15.504 1.00 95.25 179 GLU A O 1
ATOM 1450 N N . ILE A 1 180 ? 18.042 -0.348 -13.603 1.00 96.56 180 ILE A N 1
ATOM 1451 C CA . ILE A 1 180 ? 17.458 -1.686 -13.778 1.00 96.56 180 ILE A CA 1
ATOM 1452 C C . ILE A 1 180 ? 15.927 -1.640 -13.733 1.00 96.56 180 ILE A C 1
ATOM 1454 O O . ILE A 1 180 ? 15.245 -2.332 -14.489 1.00 96.56 180 ILE A O 1
ATOM 1458 N N . PHE A 1 181 ? 15.379 -0.791 -12.865 1.00 95.81 181 PHE A N 1
ATOM 1459 C CA . PHE A 1 181 ? 13.942 -0.617 -12.690 1.00 95.81 181 PHE A CA 1
ATOM 1460 C C . PHE A 1 181 ? 13.320 0.086 -13.896 1.00 95.81 181 PHE A C 1
ATOM 1462 O O . PHE A 1 181 ? 12.286 -0.352 -14.405 1.00 95.81 181 PHE A O 1
ATOM 1469 N N . VAL A 1 182 ? 13.976 1.140 -14.385 1.00 95.81 182 VAL A N 1
ATOM 1470 C CA . VAL A 1 182 ? 13.568 1.863 -15.594 1.00 95.81 182 VAL A CA 1
ATOM 1471 C C . VAL A 1 182 ? 13.620 0.940 -16.809 1.00 95.81 182 VAL A C 1
ATOM 1473 O O . VAL A 1 182 ? 12.634 0.841 -17.540 1.00 95.81 182 VAL A O 1
ATOM 1476 N N . ALA A 1 183 ? 14.712 0.195 -16.987 1.00 96.50 183 ALA A N 1
ATOM 1477 C CA . ALA A 1 183 ? 14.845 -0.784 -18.061 1.00 96.50 183 ALA A CA 1
ATOM 1478 C C . ALA A 1 183 ? 13.755 -1.860 -18.006 1.00 96.50 183 ALA A C 1
ATOM 1480 O O . ALA A 1 183 ? 13.166 -2.185 -19.033 1.00 96.50 183 ALA A O 1
ATOM 1481 N N . ALA A 1 184 ? 13.416 -2.364 -16.816 1.00 96.56 184 ALA A N 1
ATOM 1482 C CA . ALA A 1 184 ? 12.342 -3.340 -16.662 1.00 96.56 184 ALA A CA 1
ATOM 1483 C C . ALA A 1 184 ? 10.972 -2.795 -17.109 1.00 96.56 184 ALA A C 1
ATOM 1485 O O . ALA A 1 184 ? 10.173 -3.545 -17.671 1.00 96.56 184 ALA A O 1
ATOM 1486 N N . VAL A 1 185 ? 10.682 -1.508 -16.882 1.00 95.50 185 VAL A N 1
ATOM 1487 C CA . VAL A 1 185 ? 9.450 -0.868 -17.381 1.00 95.50 185 VAL A CA 1
ATOM 1488 C C . VAL A 1 185 ? 9.513 -0.639 -18.892 1.00 95.50 185 VAL A C 1
ATOM 1490 O O . VAL A 1 185 ? 8.537 -0.933 -19.578 1.00 95.50 185 VAL A O 1
ATOM 1493 N N . LEU A 1 186 ? 10.654 -0.196 -19.426 1.00 94.81 186 LEU A N 1
ATOM 1494 C CA . LEU A 1 186 ? 10.855 -0.016 -20.870 1.00 94.81 186 LEU A CA 1
ATOM 1495 C C . LEU A 1 186 ? 10.682 -1.332 -21.645 1.00 94.81 186 LEU A C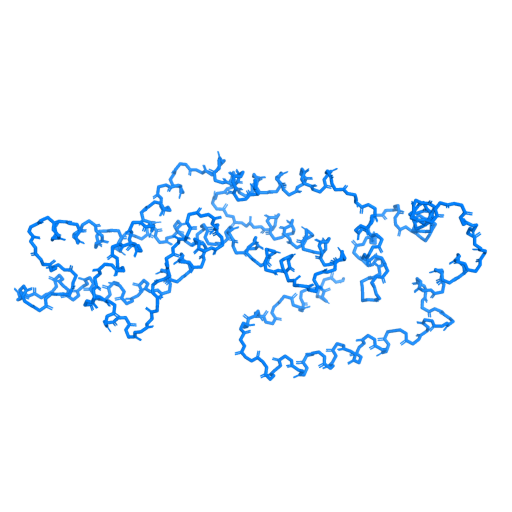 1
ATOM 1497 O O . LEU A 1 186 ? 10.053 -1.362 -22.702 1.00 94.81 186 LEU A O 1
ATOM 1501 N N . LEU A 1 187 ? 11.184 -2.437 -21.096 1.00 94.38 187 LEU A N 1
ATOM 1502 C CA . LEU A 1 187 ? 11.058 -3.782 -21.663 1.00 94.38 187 LEU A CA 1
ATOM 1503 C C . LEU A 1 187 ? 9.713 -4.451 -21.348 1.00 94.38 187 LEU A C 1
ATOM 1505 O O . LEU A 1 187 ? 9.459 -5.569 -21.795 1.00 94.38 187 LEU A O 1
ATOM 1509 N N . ASN A 1 188 ? 8.827 -3.786 -20.600 1.00 93.81 188 ASN A N 1
ATOM 1510 C CA . ASN A 1 188 ? 7.467 -4.267 -20.433 1.00 93.81 188 ASN A CA 1
ATOM 1511 C C . ASN A 1 188 ? 6.638 -3.905 -21.681 1.00 93.81 188 ASN A C 1
ATOM 1513 O O . ASN A 1 188 ? 6.455 -2.717 -21.959 1.00 93.81 188 ASN A O 1
ATOM 1517 N N . PRO A 1 189 ? 6.067 -4.894 -22.392 1.00 92.38 189 PRO A N 1
ATOM 1518 C CA . PRO A 1 189 ? 5.383 -4.663 -23.663 1.00 92.38 189 PRO A CA 1
ATOM 1519 C C . PRO A 1 189 ? 4.099 -3.828 -23.524 1.00 92.38 189 PRO A C 1
ATOM 1521 O O . PRO A 1 189 ? 3.701 -3.160 -24.479 1.00 92.38 189 PRO A O 1
ATOM 1524 N N . VAL A 1 190 ? 3.486 -3.811 -22.333 1.00 91.06 190 VAL A N 1
ATOM 1525 C CA . VAL A 1 190 ? 2.300 -3.000 -22.017 1.00 91.06 190 VAL A CA 1
ATOM 1526 C C . VAL A 1 190 ? 2.659 -1.517 -21.919 1.00 91.06 190 VAL A C 1
ATOM 1528 O O . VAL A 1 190 ? 1.983 -0.682 -22.511 1.00 91.06 190 VAL A O 1
ATOM 1531 N N . TYR A 1 191 ? 3.729 -1.180 -21.194 1.00 90.38 191 TYR A N 1
ATOM 1532 C CA . TYR A 1 191 ? 4.066 0.215 -20.878 1.00 90.38 191 TYR A CA 1
ATOM 1533 C C . TYR A 1 191 ? 5.063 0.827 -21.864 1.00 90.38 191 TYR A C 1
ATOM 1535 O O . TYR A 1 191 ? 4.866 1.952 -22.334 1.00 90.38 191 TYR A O 1
ATOM 1543 N N . ARG A 1 192 ? 6.126 0.088 -22.195 1.00 90.38 192 ARG A N 1
ATOM 1544 C CA . ARG A 1 192 ? 7.244 0.549 -23.025 1.00 90.38 192 ARG A CA 1
ATOM 1545 C C . ARG A 1 192 ? 7.767 1.911 -22.550 1.00 90.38 192 ARG A C 1
ATOM 1547 O O . ARG A 1 192 ? 7.991 2.114 -21.360 1.00 90.38 192 ARG A O 1
ATOM 1554 N N . ASN A 1 193 ? 7.943 2.863 -23.462 1.00 89.38 193 ASN A N 1
ATOM 1555 C CA . ASN A 1 193 ? 8.394 4.221 -23.157 1.00 89.38 193 ASN A CA 1
ATOM 1556 C C . ASN A 1 193 ? 7.263 5.178 -22.741 1.00 89.38 193 ASN A C 1
ATOM 1558 O O . ASN A 1 193 ? 7.532 6.349 -22.481 1.00 89.38 193 ASN A O 1
ATOM 1562 N N . THR A 1 194 ? 6.012 4.712 -22.652 1.00 89.75 194 THR A N 1
ATOM 1563 C CA . THR A 1 194 ? 4.853 5.576 -22.373 1.00 89.75 194 THR A CA 1
ATOM 1564 C C . THR A 1 194 ? 4.986 6.335 -21.045 1.00 89.75 194 THR A C 1
ATOM 1566 O O . THR A 1 194 ? 4.817 7.555 -21.068 1.00 89.75 194 THR A O 1
ATOM 1569 N N . PRO A 1 195 ? 5.376 5.700 -19.915 1.00 88.69 195 PRO A N 1
ATOM 1570 C CA . PRO A 1 195 ? 5.551 6.407 -18.639 1.00 88.69 195 PRO A CA 1
ATOM 1571 C C . PRO A 1 195 ? 6.647 7.481 -18.650 1.00 88.69 195 PRO A C 1
ATOM 1573 O O . PRO A 1 195 ? 6.647 8.369 -17.805 1.00 88.69 195 PRO A O 1
ATOM 1576 N N . PHE A 1 196 ? 7.584 7.407 -19.597 1.00 90.25 196 PHE A N 1
ATOM 1577 C CA . PHE A 1 196 ? 8.771 8.261 -19.650 1.00 90.25 196 PHE A CA 1
ATOM 1578 C C . PHE A 1 196 ? 8.743 9.262 -20.807 1.00 90.25 196 PHE A C 1
ATOM 1580 O O . PHE A 1 196 ? 9.712 9.984 -21.019 1.00 90.25 196 PHE A O 1
ATOM 1587 N N . ARG A 1 197 ? 7.636 9.332 -21.555 1.00 87.56 197 ARG A N 1
ATOM 1588 C CA . ARG A 1 197 ? 7.530 10.092 -22.810 1.00 87.56 197 ARG A CA 1
ATOM 1589 C C . ARG A 1 197 ? 7.859 11.580 -22.672 1.00 87.56 197 ARG A C 1
ATOM 1591 O O . ARG A 1 197 ? 8.314 12.194 -23.630 1.00 87.56 197 ARG A O 1
ATOM 1598 N N . GLN A 1 198 ? 7.611 12.156 -21.498 1.00 88.31 198 GLN A N 1
ATOM 1599 C CA . GLN A 1 198 ? 7.860 13.573 -21.213 1.00 88.31 198 GLN A CA 1
ATOM 1600 C C . GLN A 1 198 ? 9.315 13.872 -20.825 1.00 88.31 198 GLN A C 1
ATOM 1602 O O . GLN A 1 198 ? 9.700 15.033 -20.724 1.00 88.31 198 GLN A O 1
ATOM 1607 N N . ILE A 1 199 ? 10.135 12.844 -20.612 1.00 89.50 199 ILE A N 1
ATOM 1608 C CA . ILE A 1 199 ? 11.528 12.990 -20.208 1.00 89.50 199 ILE A CA 1
ATOM 1609 C C . ILE A 1 199 ? 12.395 12.850 -21.462 1.00 89.50 199 ILE A C 1
ATOM 1611 O O . ILE A 1 199 ? 12.499 11.773 -22.050 1.00 89.50 199 ILE A O 1
ATOM 1615 N N . SER A 1 200 ? 13.052 13.939 -21.861 1.00 88.88 200 SER A N 1
ATOM 1616 C CA . SER A 1 200 ? 13.827 14.028 -23.110 1.00 88.88 200 SER A CA 1
ATOM 1617 C C . SER A 1 200 ? 14.930 12.970 -23.250 1.00 88.88 200 SER A C 1
ATOM 1619 O O . SER A 1 200 ? 15.263 12.578 -24.370 1.00 88.88 200 SER A O 1
ATOM 1621 N N . MET A 1 201 ? 15.467 12.484 -22.126 1.00 89.56 201 MET A N 1
ATOM 1622 C CA . MET A 1 201 ? 16.513 11.460 -22.097 1.00 89.56 201 MET A CA 1
ATOM 1623 C C . MET A 1 201 ? 16.022 10.059 -22.488 1.00 89.56 201 MET A C 1
ATOM 1625 O O . MET A 1 201 ? 16.834 9.224 -22.861 1.00 89.56 201 MET A O 1
ATOM 1629 N N . PHE A 1 202 ? 14.712 9.792 -22.449 1.00 90.69 202 PHE A N 1
ATOM 1630 C CA . PHE A 1 202 ? 14.130 8.497 -22.830 1.00 90.69 202 PHE A CA 1
ATOM 1631 C C . PHE A 1 202 ? 13.618 8.485 -24.277 1.00 90.69 202 PHE A C 1
ATOM 1633 O O . PHE A 1 202 ? 12.590 7.887 -24.598 1.00 90.69 202 PHE A O 1
ATOM 1640 N N . ASN A 1 203 ? 14.360 9.142 -25.171 1.00 89.38 203 ASN A N 1
ATOM 1641 C CA . ASN A 1 203 ? 14.241 8.929 -26.612 1.00 89.38 203 ASN A CA 1
ATOM 1642 C C . ASN A 1 203 ? 14.930 7.611 -27.026 1.00 89.38 203 ASN A C 1
ATOM 1644 O O . ASN A 1 203 ? 15.582 6.958 -26.211 1.00 89.38 203 ASN A O 1
ATOM 1648 N N . SER A 1 204 ? 14.799 7.208 -28.293 1.00 88.00 204 SER A N 1
ATOM 1649 C CA . SER A 1 204 ? 15.319 5.919 -28.774 1.00 88.00 204 SER A CA 1
ATOM 1650 C C . SER A 1 204 ? 16.822 5.746 -28.526 1.00 88.00 204 SER A C 1
ATOM 1652 O O . SER A 1 204 ? 17.233 4.693 -28.050 1.00 88.00 204 SER A O 1
ATOM 1654 N N . ALA A 1 205 ? 17.631 6.788 -28.748 1.00 89.88 205 ALA A N 1
ATOM 1655 C CA . ALA A 1 205 ? 19.072 6.735 -28.502 1.00 89.88 205 ALA A CA 1
ATOM 1656 C C . ALA A 1 205 ? 19.398 6.587 -27.007 1.00 89.88 205 ALA A C 1
ATOM 1658 O O . ALA A 1 205 ? 20.206 5.741 -26.634 1.00 89.88 205 ALA A O 1
ATOM 1659 N N . GLY A 1 206 ? 18.726 7.348 -26.138 1.00 93.50 206 GLY A N 1
ATOM 1660 C CA . GLY A 1 206 ? 18.937 7.250 -24.692 1.00 93.50 206 GLY A CA 1
ATOM 1661 C C . GLY A 1 206 ? 18.478 5.912 -24.102 1.00 93.50 206 GLY A C 1
ATOM 1662 O O . GLY A 1 206 ? 19.127 5.372 -23.206 1.00 93.50 206 GLY A O 1
ATOM 1663 N N . ILE A 1 207 ? 17.409 5.317 -24.644 1.00 94.00 207 ILE A N 1
ATOM 1664 C CA . ILE A 1 207 ? 16.983 3.955 -24.284 1.00 94.00 207 ILE A CA 1
ATOM 1665 C C . ILE A 1 207 ? 18.036 2.924 -24.720 1.00 94.00 207 ILE A C 1
ATOM 1667 O O . ILE A 1 207 ? 18.382 2.044 -23.929 1.00 94.00 207 ILE A O 1
ATOM 1671 N N . GLN A 1 208 ? 18.565 3.033 -25.944 1.00 91.94 208 GLN A N 1
ATOM 1672 C CA . GLN A 1 208 ? 19.640 2.157 -26.428 1.00 91.94 208 GLN A CA 1
ATOM 1673 C C . GLN A 1 208 ? 20.896 2.265 -25.559 1.00 91.94 208 GLN A C 1
ATOM 1675 O O . GLN A 1 208 ? 21.466 1.242 -25.175 1.00 91.94 208 GLN A O 1
ATOM 1680 N N . GLU A 1 209 ? 21.307 3.481 -25.203 1.00 93.31 209 GLU A N 1
ATOM 1681 C CA . GLU A 1 209 ? 22.464 3.720 -24.342 1.00 93.31 209 GLU A CA 1
ATOM 1682 C C . GLU A 1 209 ? 22.267 3.101 -22.952 1.00 93.31 209 GLU A C 1
ATOM 1684 O O . GLU A 1 209 ? 23.132 2.361 -22.479 1.00 93.31 209 GLU A O 1
ATOM 1689 N N . LEU A 1 210 ? 21.114 3.338 -22.315 1.00 95.31 210 LEU A N 1
ATOM 1690 C CA . LEU A 1 210 ? 20.769 2.744 -21.020 1.00 95.31 210 LEU A CA 1
ATOM 1691 C C . LEU A 1 210 ? 20.866 1.214 -21.057 1.00 95.31 210 LEU A C 1
ATOM 1693 O O . LEU A 1 210 ? 21.524 0.610 -20.209 1.00 95.31 210 LEU A O 1
ATOM 1697 N N . LEU A 1 211 ? 20.218 0.580 -22.037 1.00 94.56 211 LEU A N 1
ATOM 1698 C CA . LEU A 1 211 ? 20.182 -0.879 -22.136 1.00 94.56 211 LEU A CA 1
ATOM 1699 C C . LEU A 1 211 ? 21.550 -1.469 -22.494 1.00 94.56 211 LEU A C 1
ATOM 1701 O O . LEU A 1 211 ? 21.898 -2.529 -21.980 1.00 94.56 211 LEU A O 1
ATOM 1705 N N . THR A 1 212 ? 22.360 -0.762 -23.283 1.00 92.31 212 THR A N 1
ATOM 1706 C CA . THR A 1 212 ? 23.746 -1.155 -23.582 1.00 92.31 212 THR A CA 1
ATOM 1707 C C . THR A 1 212 ? 24.625 -1.117 -22.331 1.00 92.31 212 THR A C 1
ATOM 1709 O O . THR A 1 212 ? 25.372 -2.060 -22.066 1.00 92.31 212 THR A O 1
ATOM 1712 N N . ARG A 1 213 ? 24.515 -0.063 -21.509 1.00 93.94 213 ARG A N 1
ATOM 1713 C CA . ARG A 1 213 ? 25.254 0.030 -20.236 1.00 93.94 213 ARG A CA 1
ATOM 1714 C C . ARG A 1 213 ? 24.861 -1.092 -19.277 1.00 93.94 213 ARG A C 1
ATOM 1716 O O . ARG A 1 213 ? 25.736 -1.713 -18.675 1.00 93.94 213 ARG A O 1
ATOM 1723 N N . LEU A 1 214 ? 23.567 -1.397 -19.179 1.00 95.44 214 LEU A N 1
ATOM 1724 C CA . LEU A 1 214 ? 23.079 -2.517 -18.372 1.00 95.44 214 LEU A CA 1
ATOM 1725 C C . LEU A 1 214 ? 23.544 -3.873 -18.913 1.00 95.44 214 LEU A C 1
ATOM 1727 O O . LEU A 1 214 ? 23.937 -4.724 -18.119 1.00 95.44 214 LEU A O 1
ATOM 1731 N N . TRP A 1 215 ? 23.567 -4.064 -20.235 1.00 93.69 215 TRP A N 1
ATOM 1732 C CA . TRP A 1 215 ? 24.093 -5.283 -20.850 1.00 93.69 215 TRP A CA 1
ATOM 1733 C C . TRP A 1 215 ? 25.542 -5.529 -20.437 1.00 93.69 215 TRP A C 1
ATOM 1735 O O . TRP A 1 215 ? 25.851 -6.573 -19.871 1.00 93.69 215 TRP A O 1
ATOM 1745 N N . HIS A 1 216 ? 26.424 -4.549 -20.641 1.00 93.31 216 HIS A N 1
ATOM 1746 C CA . HIS A 1 216 ? 27.835 -4.685 -20.270 1.00 93.31 216 HIS A CA 1
ATOM 1747 C C . HIS A 1 216 ? 28.040 -4.917 -18.772 1.00 93.31 216 HIS A C 1
ATOM 1749 O O . HIS A 1 216 ? 28.975 -5.614 -18.381 1.00 93.31 216 HIS A O 1
ATOM 1755 N N . ARG A 1 217 ? 27.165 -4.353 -17.934 1.00 95.31 217 ARG A N 1
ATOM 1756 C CA . ARG A 1 217 ? 27.198 -4.564 -16.487 1.00 95.31 217 ARG A CA 1
ATOM 1757 C C . ARG A 1 217 ? 26.799 -5.988 -16.088 1.00 95.31 217 ARG A C 1
ATOM 1759 O O . ARG A 1 217 ? 27.414 -6.532 -15.175 1.00 95.31 217 ARG A O 1
ATOM 1766 N N . PHE A 1 218 ? 25.782 -6.576 -16.721 1.00 94.19 218 PHE A N 1
ATOM 1767 C CA . PHE A 1 218 ? 25.304 -7.925 -16.382 1.00 94.19 218 PHE A CA 1
ATOM 1768 C C . PHE A 1 218 ? 26.074 -9.045 -17.083 1.00 94.19 218 PHE A C 1
ATOM 1770 O O . PHE A 1 218 ? 26.199 -10.128 -16.516 1.00 94.19 218 PHE A O 1
ATOM 1777 N N . PHE A 1 219 ? 26.621 -8.774 -18.267 1.00 92.56 219 PHE A N 1
ATOM 1778 C CA . PHE A 1 219 ? 27.341 -9.733 -19.106 1.00 92.56 219 PHE A CA 1
ATOM 1779 C C . PHE A 1 219 ? 28.768 -9.238 -19.392 1.00 92.56 219 PHE A C 1
ATOM 1781 O O . PHE A 1 219 ? 29.116 -8.913 -20.535 1.00 92.56 219 PHE A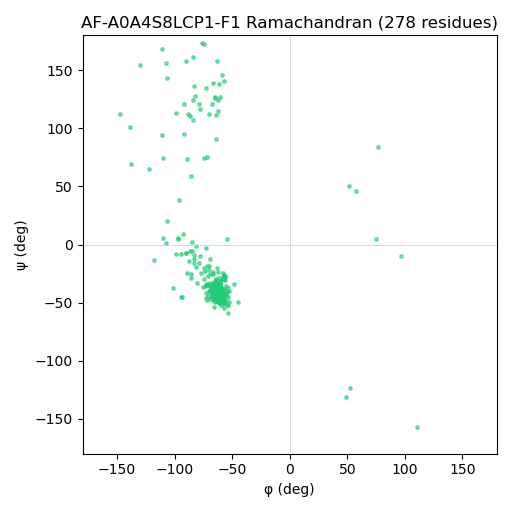 O 1
ATOM 1788 N N . PRO A 1 220 ? 29.620 -9.120 -18.354 1.00 91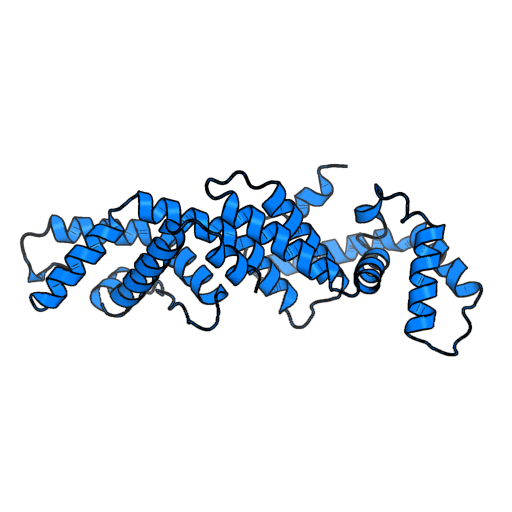.00 220 PRO A N 1
ATOM 1789 C CA . PRO A 1 220 ? 30.982 -8.641 -18.527 1.00 91.00 220 PRO A CA 1
ATOM 1790 C C . PRO A 1 220 ? 31.770 -9.591 -19.438 1.00 91.00 220 PRO A C 1
ATOM 1792 O O . PRO A 1 220 ? 31.889 -10.782 -19.165 1.00 91.00 220 PRO A O 1
ATOM 1795 N N . GLY A 1 221 ? 32.334 -9.047 -20.518 1.00 86.06 221 GLY A N 1
ATOM 1796 C CA . GLY A 1 221 ? 33.116 -9.804 -21.502 1.00 86.06 221 GLY A CA 1
ATOM 1797 C C . GLY A 1 221 ? 32.337 -10.242 -22.746 1.00 86.06 221 GLY A C 1
ATOM 1798 O O . GLY A 1 221 ? 32.962 -10.644 -23.728 1.00 86.06 221 GLY A O 1
ATOM 1799 N N . GLU A 1 222 ? 31.010 -10.100 -22.763 1.00 89.31 222 GLU A N 1
ATOM 1800 C CA . GLU A 1 222 ? 30.211 -10.338 -23.966 1.00 89.31 222 GLU A CA 1
ATOM 1801 C C . GLU A 1 222 ? 30.195 -9.106 -24.880 1.00 89.31 222 GLU A C 1
ATOM 1803 O O . GLU A 1 222 ? 30.034 -7.963 -24.437 1.00 89.31 222 GLU A O 1
ATOM 1808 N N . ARG A 1 223 ? 30.364 -9.336 -26.187 1.00 82.69 223 ARG A N 1
ATOM 1809 C CA . ARG A 1 223 ? 30.284 -8.273 -27.195 1.00 82.69 223 ARG A CA 1
ATOM 1810 C C . ARG A 1 223 ? 28.829 -8.043 -27.577 1.00 82.69 223 ARG A C 1
ATOM 1812 O O . ARG A 1 223 ? 28.165 -8.966 -28.037 1.00 82.69 223 ARG A O 1
ATOM 1819 N N . LEU A 1 224 ? 28.372 -6.800 -27.445 1.00 85.69 224 LEU A N 1
ATOM 1820 C CA . LEU A 1 224 ? 27.077 -6.387 -27.971 1.00 85.69 224 LEU A CA 1
ATOM 1821 C C . LEU A 1 224 ? 27.108 -6.496 -29.504 1.00 85.69 224 LEU A C 1
ATOM 1823 O O . LEU A 1 224 ? 28.011 -5.955 -30.148 1.00 85.69 224 LEU A O 1
ATOM 1827 N N . THR A 1 225 ? 26.155 -7.213 -30.091 1.00 86.75 225 THR A N 1
ATOM 1828 C CA . THR A 1 225 ? 26.040 -7.345 -31.547 1.00 86.75 225 THR A CA 1
ATOM 1829 C C . THR A 1 225 ? 25.158 -6.237 -32.118 1.00 86.75 225 THR A C 1
ATOM 1831 O O . THR A 1 225 ? 24.309 -5.677 -31.428 1.00 86.75 225 THR A O 1
ATOM 1834 N N . ILE A 1 226 ? 25.315 -5.947 -33.413 1.00 84.19 226 ILE A N 1
ATOM 1835 C CA . ILE A 1 226 ? 24.425 -5.021 -34.140 1.00 84.19 226 ILE A CA 1
ATOM 1836 C C . ILE A 1 226 ? 22.965 -5.516 -34.090 1.00 84.19 226 ILE A C 1
ATOM 1838 O O . ILE A 1 226 ? 22.031 -4.717 -34.071 1.00 84.19 226 ILE A O 1
ATOM 1842 N N . GLU A 1 227 ? 22.765 -6.834 -34.000 1.00 87.00 227 GLU A N 1
ATOM 1843 C CA . GLU A 1 227 ? 21.443 -7.450 -33.858 1.00 87.00 227 GLU A CA 1
ATOM 1844 C C . GLU A 1 227 ? 20.712 -6.998 -32.591 1.00 87.00 227 GLU A C 1
ATOM 1846 O O . GLU A 1 227 ? 19.499 -6.816 -32.636 1.00 87.00 227 GLU A O 1
ATOM 1851 N N . PHE A 1 228 ? 21.425 -6.755 -31.484 1.00 87.06 228 PHE A N 1
ATOM 1852 C CA . PHE A 1 228 ? 20.812 -6.243 -30.258 1.00 87.06 228 PHE A CA 1
ATOM 1853 C C . PHE A 1 228 ? 20.135 -4.889 -30.498 1.00 87.06 228 PHE A C 1
ATOM 1855 O O . PHE A 1 228 ? 18.962 -4.716 -30.164 1.00 87.06 228 PHE A O 1
ATOM 1862 N N . SER A 1 229 ? 20.850 -3.9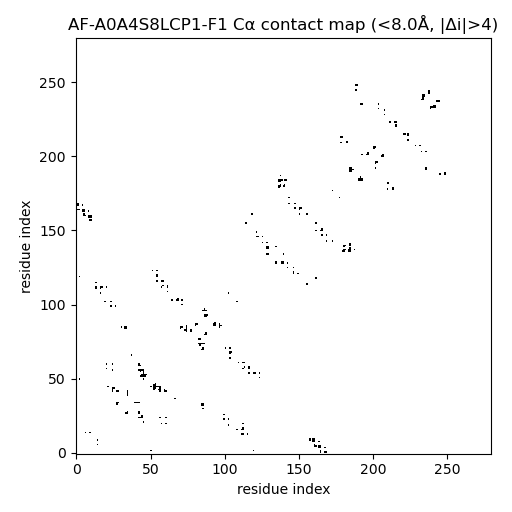48 -31.123 1.00 86.50 229 SER A N 1
ATOM 1863 C CA . SER A 1 229 ? 20.317 -2.617 -31.428 1.00 86.50 229 SER A CA 1
ATOM 1864 C C . SER A 1 229 ? 19.142 -2.689 -32.402 1.00 86.50 229 SER A C 1
ATOM 1866 O O . SER A 1 229 ? 18.119 -2.048 -32.170 1.00 86.50 229 SER A O 1
ATOM 1868 N N . ASN A 1 230 ? 19.243 -3.531 -33.436 1.00 89.69 230 ASN A N 1
ATOM 1869 C CA . ASN A 1 230 ? 18.158 -3.735 -34.398 1.00 89.69 230 ASN A CA 1
ATOM 1870 C C . ASN A 1 230 ? 16.903 -4.322 -33.732 1.00 89.69 230 ASN A C 1
ATOM 1872 O O . ASN A 1 230 ? 15.801 -3.828 -33.956 1.00 89.69 230 ASN A O 1
ATOM 1876 N N . HIS A 1 231 ? 17.053 -5.338 -32.875 1.00 90.62 231 HIS A N 1
ATOM 1877 C CA . HIS A 1 231 ? 15.930 -5.931 -32.143 1.00 90.62 231 HIS A CA 1
ATOM 1878 C C . HIS A 1 231 ? 15.291 -4.956 -31.158 1.00 90.62 231 HIS A C 1
ATOM 1880 O O . HIS A 1 231 ? 14.071 -4.962 -30.992 1.00 90.62 231 HIS A O 1
ATOM 1886 N N . LEU A 1 232 ? 16.096 -4.121 -30.502 1.00 90.38 232 LEU A N 1
ATOM 1887 C CA . LEU A 1 232 ? 15.587 -3.100 -29.599 1.00 90.38 232 LEU A CA 1
ATOM 1888 C C . LEU A 1 232 ? 14.780 -2.039 -30.356 1.00 90.38 232 LEU A C 1
ATOM 1890 O O . LEU A 1 232 ? 13.688 -1.681 -29.915 1.00 90.38 232 LEU A O 1
ATOM 1894 N N . ASP A 1 233 ? 15.260 -1.587 -31.514 1.00 89.88 233 ASP A N 1
ATOM 1895 C CA . ASP A 1 233 ? 14.492 -0.688 -32.376 1.00 89.88 233 ASP A CA 1
ATOM 1896 C C . ASP A 1 233 ? 13.198 -1.351 -32.858 1.00 89.88 233 ASP A C 1
ATOM 1898 O O . ASP A 1 233 ? 12.115 -0.773 -32.726 1.00 89.88 233 ASP A O 1
ATOM 1902 N N . ASP A 1 234 ? 13.264 -2.589 -33.343 1.00 92.81 234 ASP A N 1
ATOM 1903 C CA . ASP A 1 234 ? 12.072 -3.327 -33.757 1.00 92.81 234 ASP A CA 1
ATOM 1904 C C . ASP A 1 234 ? 11.052 -3.451 -32.617 1.00 92.81 234 ASP A C 1
ATOM 1906 O O . ASP A 1 234 ? 9.855 -3.254 -32.833 1.00 92.81 234 ASP A O 1
ATOM 1910 N N . TYR A 1 235 ? 11.505 -3.691 -31.386 1.00 92.88 235 TYR A N 1
ATOM 1911 C CA . TYR A 1 235 ? 10.641 -3.728 -30.209 1.00 92.88 235 TYR A CA 1
ATOM 1912 C C . TYR A 1 235 ? 9.994 -2.367 -29.909 1.00 92.88 235 TYR A C 1
ATOM 1914 O O . TYR A 1 235 ? 8.773 -2.282 -29.733 1.00 92.88 235 TYR A O 1
ATOM 1922 N N . LEU A 1 236 ? 10.781 -1.287 -29.880 1.00 88.69 236 LEU A N 1
ATOM 1923 C CA . LEU A 1 236 ? 10.284 0.055 -29.559 1.00 88.69 236 LEU A CA 1
ATOM 1924 C C . LEU A 1 236 ? 9.241 0.534 -30.574 1.00 88.69 236 LEU A C 1
ATOM 1926 O O . LEU A 1 236 ? 8.230 1.130 -30.192 1.00 88.69 236 LEU A O 1
ATOM 1930 N N . TYR A 1 237 ? 9.449 0.221 -31.851 1.00 89.81 237 TYR A N 1
ATOM 1931 C CA . TYR A 1 237 ? 8.584 0.654 -32.947 1.00 89.81 237 TYR A CA 1
ATOM 1932 C C . TYR A 1 237 ? 7.538 -0.386 -33.377 1.00 89.81 237 TYR A C 1
ATOM 1934 O O . TYR A 1 237 ? 6.825 -0.137 -34.347 1.00 89.81 237 TYR A O 1
ATOM 1942 N N . CYS A 1 238 ? 7.416 -1.522 -32.679 1.00 89.81 238 CYS A N 1
ATOM 1943 C CA . CYS A 1 238 ? 6.538 -2.637 -33.064 1.00 89.81 238 CYS A CA 1
ATOM 1944 C C . CYS A 1 238 ? 6.747 -3.081 -34.524 1.00 89.81 238 CYS A C 1
ATOM 1946 O O . CYS A 1 238 ? 5.799 -3.175 -35.304 1.00 89.81 238 CYS A O 1
ATOM 1948 N N . ARG A 1 239 ? 7.996 -3.322 -34.917 1.00 93.12 239 ARG A N 1
ATOM 1949 C CA . ARG A 1 239 ? 8.380 -3.801 -36.250 1.00 93.12 239 ARG A CA 1
ATOM 1950 C C . ARG A 1 239 ? 8.893 -5.237 -36.186 1.00 93.12 239 ARG A C 1
ATOM 1952 O O . ARG A 1 239 ? 9.079 -5.798 -35.105 1.00 93.12 239 ARG A O 1
ATOM 1959 N N . GLY A 1 240 ? 9.038 -5.854 -37.359 1.00 91.75 240 GLY A N 1
ATOM 1960 C CA . GLY A 1 240 ? 9.565 -7.210 -37.497 1.00 91.75 240 GLY A CA 1
ATOM 1961 C C . GLY A 1 240 ? 8.834 -8.215 -36.602 1.00 91.75 240 GLY A C 1
ATOM 1962 O O . GLY A 1 240 ? 7.602 -8.327 -36.640 1.00 91.75 240 GLY A O 1
ATOM 1963 N N . PHE A 1 241 ? 9.604 -8.900 -35.754 1.00 88.50 241 PHE A N 1
ATOM 1964 C CA . PHE A 1 241 ? 9.113 -9.893 -34.793 1.00 88.50 241 PHE A CA 1
ATOM 1965 C C . PHE A 1 241 ? 8.063 -9.340 -33.808 1.00 88.50 241 PHE A C 1
ATOM 1967 O O . PHE A 1 241 ? 7.194 -10.078 -33.344 1.00 88.50 241 PHE A O 1
ATOM 1974 N N . PHE A 1 242 ? 8.091 -8.035 -33.518 1.00 92.44 242 PHE A N 1
ATOM 1975 C CA . PHE A 1 242 ? 7.216 -7.387 -32.537 1.00 92.44 242 PHE A CA 1
ATOM 1976 C C . PHE A 1 242 ? 5.977 -6.717 -33.150 1.00 92.44 242 PHE A C 1
ATOM 1978 O O . PHE A 1 242 ? 5.193 -6.106 -32.425 1.00 92.44 242 PHE A O 1
ATOM 1985 N N . SER A 1 243 ? 5.747 -6.853 -34.457 1.00 92.94 243 SER A N 1
ATOM 1986 C CA . SER A 1 243 ? 4.587 -6.271 -35.160 1.00 92.94 243 SER A CA 1
ATOM 1987 C C . SER A 1 243 ? 3.235 -6.624 -34.528 1.00 92.94 243 SER A C 1
ATOM 1989 O O . SER A 1 243 ? 2.375 -5.763 -34.355 1.00 92.94 243 SER A O 1
ATOM 1991 N N . ASN A 1 244 ? 3.076 -7.872 -34.085 1.00 92.19 244 ASN A N 1
ATOM 1992 C CA . ASN A 1 244 ? 1.836 -8.369 -33.483 1.00 92.19 244 ASN A CA 1
ATOM 1993 C C . ASN A 1 244 ? 1.796 -8.251 -31.951 1.00 92.19 244 ASN A C 1
ATOM 1995 O O . ASN A 1 244 ? 0.888 -8.794 -31.316 1.00 92.19 244 ASN A O 1
ATOM 1999 N N . ILE A 1 245 ? 2.766 -7.569 -31.327 1.00 91.38 245 ILE A N 1
ATOM 2000 C CA . ILE A 1 245 ? 2.866 -7.518 -29.862 1.00 91.38 245 ILE A CA 1
ATOM 2001 C C . ILE A 1 245 ? 1.620 -6.888 -29.231 1.00 91.38 245 ILE A C 1
ATOM 2003 O O . ILE A 1 245 ? 1.138 -7.381 -28.218 1.00 91.38 245 ILE A O 1
ATOM 2007 N N . GLN A 1 246 ? 1.040 -5.868 -29.870 1.00 88.81 246 GLN A N 1
ATOM 2008 C CA . GLN A 1 246 ? -0.157 -5.193 -29.365 1.00 88.81 246 GLN A CA 1
ATOM 2009 C C . GLN A 1 246 ? -1.385 -6.101 -29.360 1.00 88.81 246 GLN A C 1
ATOM 2011 O O . GLN A 1 246 ? -2.068 -6.193 -28.345 1.00 88.81 246 GLN A O 1
ATOM 2016 N N . ALA A 1 247 ? -1.628 -6.836 -30.447 1.00 90.56 247 ALA A N 1
ATOM 2017 C CA . ALA A 1 247 ? -2.732 -7.792 -30.508 1.00 90.56 247 ALA A CA 1
ATOM 2018 C C . ALA A 1 247 ? -2.598 -8.880 -29.427 1.00 90.56 247 ALA A C 1
ATOM 2020 O O . ALA A 1 247 ? -3.575 -9.225 -28.766 1.00 90.56 247 ALA A O 1
ATOM 2021 N N . ARG A 1 248 ? -1.372 -9.369 -29.192 1.00 89.88 248 ARG A N 1
ATOM 2022 C CA . ARG A 1 248 ? -1.094 -10.353 -28.135 1.00 89.88 248 ARG A CA 1
ATOM 2023 C C . ARG A 1 248 ? -1.336 -9.787 -26.739 1.00 89.88 248 ARG A C 1
ATOM 2025 O O . ARG A 1 248 ? -1.947 -10.464 -25.926 1.00 89.88 248 ARG A O 1
ATOM 2032 N N . ILE A 1 249 ? -0.904 -8.555 -26.469 1.00 91.06 249 ILE A N 1
ATOM 2033 C CA . ILE A 1 249 ? -1.166 -7.891 -25.183 1.00 91.06 249 ILE A CA 1
ATOM 2034 C C . ILE A 1 249 ? -2.671 -7.796 -24.925 1.00 91.06 249 ILE A C 1
ATOM 2036 O O . ILE A 1 249 ? -3.115 -8.147 -23.838 1.00 91.06 249 ILE A O 1
ATOM 2040 N N . GLN A 1 250 ? -3.455 -7.353 -25.912 1.00 90.56 250 GLN A N 1
ATOM 2041 C CA . GLN A 1 250 ? -4.906 -7.212 -25.753 1.00 90.56 250 GLN A CA 1
ATOM 2042 C C . GLN A 1 250 ? -5.586 -8.552 -25.455 1.00 90.56 250 GLN A C 1
ATOM 2044 O O . GLN A 1 250 ? -6.452 -8.620 -24.585 1.00 90.56 250 GLN A O 1
ATOM 2049 N N . LEU A 1 251 ? -5.150 -9.627 -26.118 1.00 90.62 251 LEU A N 1
ATOM 2050 C CA . LEU A 1 251 ? -5.635 -10.977 -25.842 1.00 90.62 251 LEU A CA 1
ATOM 2051 C C . LEU A 1 251 ? -5.328 -11.410 -24.400 1.00 90.62 251 LEU A C 1
ATOM 2053 O O . LEU A 1 251 ? -6.221 -11.869 -23.694 1.00 90.62 251 LEU A O 1
ATOM 2057 N N . GLU A 1 252 ? -4.086 -11.227 -23.944 1.00 88.06 252 GLU A N 1
ATOM 2058 C CA . GLU A 1 252 ? -3.680 -11.604 -22.584 1.00 88.06 252 GLU A CA 1
ATOM 2059 C C . GLU A 1 252 ? -4.386 -10.771 -21.508 1.00 88.06 252 GLU A C 1
ATOM 2061 O O . GLU A 1 252 ? -4.778 -11.306 -20.472 1.00 88.06 252 GLU A O 1
ATOM 2066 N N . ILE A 1 253 ? -4.605 -9.476 -21.754 1.00 87.19 253 ILE A N 1
ATOM 2067 C CA . ILE A 1 253 ? -5.394 -8.623 -20.857 1.00 87.19 253 ILE A CA 1
ATOM 2068 C C . ILE A 1 253 ? -6.837 -9.136 -20.784 1.00 87.19 253 ILE A C 1
ATOM 2070 O O . ILE A 1 253 ? -7.353 -9.309 -19.683 1.00 87.19 253 ILE A O 1
ATOM 2074 N N . GLY A 1 254 ? -7.467 -9.454 -21.921 1.00 84.06 254 GLY A N 1
ATOM 2075 C CA . GLY A 1 254 ? -8.821 -10.019 -21.949 1.00 84.06 254 GLY A CA 1
ATOM 2076 C C . GLY A 1 254 ? -8.937 -11.352 -21.196 1.00 84.06 254 GLY A C 1
ATOM 2077 O O . GLY A 1 254 ? -9.879 -11.558 -20.425 1.00 84.06 254 GLY A O 1
ATOM 2078 N N . ASN A 1 255 ? -7.945 -12.232 -21.346 1.00 85.94 255 ASN A N 1
ATOM 2079 C CA . ASN A 1 255 ? -7.865 -13.496 -20.606 1.00 85.94 255 ASN A CA 1
ATOM 2080 C C . ASN A 1 255 ? -7.678 -13.270 -19.098 1.00 85.94 255 ASN A C 1
ATOM 2082 O O . ASN A 1 255 ? -8.249 -13.980 -18.273 1.00 85.94 255 ASN A O 1
ATOM 2086 N N . ALA A 1 256 ? -6.884 -12.274 -18.706 1.00 80.25 256 ALA A N 1
ATOM 2087 C CA . ALA A 1 256 ? -6.693 -11.945 -17.300 1.00 80.25 256 ALA A CA 1
ATOM 2088 C C . ALA A 1 256 ? -7.979 -11.387 -16.668 1.00 80.25 256 ALA A C 1
ATOM 2090 O O . ALA A 1 256 ? -8.344 -11.797 -15.569 1.00 80.25 256 ALA A O 1
ATOM 2091 N N . THR A 1 257 ? -8.696 -10.497 -17.359 1.00 76.44 257 THR A N 1
ATOM 2092 C CA . THR A 1 257 ? -9.938 -9.895 -16.845 1.00 76.44 257 THR A CA 1
ATOM 2093 C C . THR A 1 257 ? -11.050 -10.928 -16.663 1.00 76.44 257 THR A C 1
ATOM 2095 O O . THR A 1 257 ? -11.758 -10.885 -15.661 1.00 76.44 257 THR A O 1
ATOM 2098 N N . THR A 1 258 ? -11.171 -11.892 -17.578 1.00 73.56 258 THR A N 1
ATOM 2099 C CA . THR A 1 258 ? -12.157 -12.983 -17.468 1.00 73.56 258 THR A CA 1
ATOM 2100 C C . THR A 1 258 ? -11.868 -13.910 -16.285 1.00 73.56 258 THR A C 1
ATOM 2102 O O . THR A 1 258 ? -12.779 -14.217 -15.523 1.00 73.56 258 THR A O 1
ATOM 2105 N N . ASN A 1 259 ? -10.601 -14.258 -16.045 1.00 61.59 259 ASN A N 1
ATOM 2106 C CA . ASN A 1 259 ? -10.206 -15.105 -14.912 1.00 61.59 259 ASN A CA 1
ATOM 2107 C C . ASN A 1 259 ? -10.359 -14.427 -13.533 1.00 61.59 259 ASN A C 1
ATOM 2109 O O . ASN A 1 259 ? -10.518 -15.108 -12.521 1.00 61.59 259 ASN A O 1
ATOM 2113 N N . VAL A 1 260 ? -10.306 -13.091 -13.458 1.00 55.97 260 VAL A N 1
ATOM 2114 C CA . VAL A 1 260 ? -10.496 -12.351 -12.193 1.00 55.97 260 VAL A CA 1
ATOM 2115 C C . VAL A 1 260 ? -11.969 -12.320 -11.766 1.00 55.97 260 VAL A C 1
ATOM 2117 O O . VAL A 1 260 ? -12.243 -12.333 -10.567 1.00 55.97 260 VAL A O 1
ATOM 2120 N N . CYS A 1 261 ? -12.924 -12.363 -12.704 1.00 45.16 261 CYS A N 1
ATOM 2121 C CA . CYS A 1 261 ? -14.353 -12.449 -12.375 1.00 45.16 261 CYS A CA 1
ATOM 2122 C C . CYS A 1 261 ? -14.729 -13.734 -11.607 1.00 45.16 261 CYS A C 1
ATOM 2124 O O . CYS A 1 261 ? -15.694 -13.711 -10.841 1.00 45.16 261 CYS A O 1
ATOM 2126 N N . ASP A 1 262 ? -13.937 -14.803 -11.732 1.00 35.91 262 ASP A N 1
ATOM 2127 C CA . ASP A 1 262 ? -14.151 -16.076 -11.030 1.00 35.91 262 ASP A CA 1
ATOM 2128 C C . ASP A 1 262 ? -13.505 -16.127 -9.629 1.00 35.91 262 ASP A C 1
ATOM 2130 O O . ASP A 1 262 ? -13.870 -16.957 -8.794 1.00 35.91 262 ASP A O 1
ATOM 2134 N N . CYS A 1 263 ? -12.606 -15.191 -9.308 1.00 31.67 263 CYS A N 1
ATOM 2135 C CA . CYS A 1 263 ? -11.905 -15.108 -8.024 1.00 31.67 263 CYS A CA 1
ATOM 2136 C C . CYS A 1 263 ? -12.387 -13.897 -7.205 1.00 31.67 263 CYS A C 1
ATOM 2138 O O . CYS A 1 263 ? -11.679 -12.904 -7.043 1.00 31.67 263 CYS A O 1
ATOM 2140 N N . ASN A 1 264 ? -13.593 -13.977 -6.632 1.00 30.41 264 ASN A N 1
ATOM 2141 C CA . ASN A 1 264 ? -14.106 -12.978 -5.684 1.00 30.41 264 ASN A CA 1
ATOM 2142 C C . ASN A 1 264 ? -13.395 -13.064 -4.317 1.00 30.41 264 ASN A C 1
ATOM 2144 O O . ASN A 1 264 ? -13.965 -13.523 -3.328 1.00 30.41 264 ASN A O 1
ATOM 2148 N N . PHE A 1 265 ? -12.154 -12.585 -4.230 1.00 30.22 265 PHE A N 1
ATOM 2149 C CA . PHE A 1 265 ? -11.530 -12.217 -2.959 1.00 30.22 265 PHE A CA 1
ATOM 2150 C C . PHE A 1 265 ? -10.571 -11.044 -3.207 1.00 30.22 265 PHE A C 1
ATOM 2152 O O . PHE A 1 265 ? -9.563 -11.201 -3.882 1.00 30.22 265 PHE A O 1
ATOM 2159 N N . PHE A 1 266 ? -10.918 -9.872 -2.661 1.00 33.03 266 PHE A N 1
ATOM 2160 C CA . PHE A 1 266 ? -10.367 -8.531 -2.934 1.00 33.03 266 PHE A CA 1
ATOM 2161 C C . PHE A 1 266 ? -10.829 -7.864 -4.239 1.00 33.03 266 PHE A C 1
ATOM 2163 O O . PHE A 1 266 ? -10.122 -7.810 -5.239 1.00 33.03 266 PHE A O 1
ATOM 2170 N N . ARG A 1 267 ? -12.001 -7.215 -4.166 1.00 30.00 267 ARG A N 1
ATOM 2171 C CA . ARG A 1 267 ? -12.340 -6.089 -5.046 1.00 30.00 267 ARG A CA 1
ATOM 2172 C C . ARG A 1 267 ? -11.370 -4.933 -4.764 1.00 30.00 267 ARG A C 1
ATOM 2174 O O . ARG A 1 267 ? -11.643 -4.095 -3.911 1.00 30.00 267 ARG A O 1
ATOM 2181 N N . MET A 1 268 ? -10.252 -4.878 -5.485 1.00 33.94 268 MET A N 1
ATOM 2182 C CA . MET A 1 268 ? -9.756 -3.583 -5.952 1.00 33.94 268 MET A CA 1
ATOM 2183 C C . MET A 1 268 ? -10.846 -3.050 -6.876 1.00 33.94 268 MET A C 1
ATOM 2185 O O . MET A 1 268 ? -11.178 -3.692 -7.867 1.00 33.94 268 MET A O 1
ATOM 2189 N N . THR A 1 269 ? -11.493 -1.953 -6.500 1.00 31.20 269 THR A N 1
ATOM 2190 C CA . THR A 1 269 ? -12.548 -1.352 -7.316 1.00 31.20 269 THR A CA 1
ATOM 2191 C C . THR A 1 269 ? -12.011 -1.014 -8.708 1.00 31.20 269 THR A C 1
ATOM 2193 O O . THR A 1 269 ? -10.893 -0.512 -8.838 1.00 31.20 269 THR A O 1
ATOM 2196 N N . ASP A 1 270 ? -12.834 -1.247 -9.733 1.00 30.84 270 ASP A N 1
ATOM 2197 C CA . ASP A 1 270 ? -12.590 -1.051 -11.177 1.00 30.84 270 ASP A CA 1
ATOM 2198 C C . ASP A 1 270 ? -12.136 0.369 -11.603 1.00 30.84 270 ASP A C 1
ATOM 2200 O O . ASP A 1 270 ? -11.963 0.667 -12.788 1.00 30.84 270 ASP A O 1
ATOM 2204 N N . SER A 1 271 ? -11.911 1.272 -10.648 1.00 30.92 271 SER A N 1
ATOM 2205 C CA . SER A 1 271 ? -11.441 2.641 -10.847 1.00 30.92 271 SER A CA 1
ATOM 2206 C C . SER A 1 271 ? -9.937 2.748 -11.137 1.00 30.92 271 SER A C 1
ATOM 2208 O O . SER A 1 271 ? -9.521 3.714 -11.772 1.00 30.92 271 SER A O 1
ATOM 2210 N N . HIS A 1 272 ? -9.103 1.787 -10.721 1.00 36.25 272 HIS A N 1
ATOM 2211 C CA . HIS A 1 272 ? -7.638 1.942 -10.812 1.00 36.25 272 HIS A CA 1
ATOM 2212 C C . HIS A 1 272 ? -7.021 1.452 -12.131 1.00 36.25 272 HIS A C 1
ATOM 2214 O O . HIS A 1 272 ? -5.988 1.973 -12.546 1.00 36.25 272 HIS A O 1
ATOM 2220 N N . ILE A 1 273 ? -7.665 0.520 -12.842 1.00 33.09 273 ILE A N 1
ATOM 2221 C CA . ILE A 1 273 ? -7.193 0.066 -14.165 1.00 33.09 273 ILE A CA 1
ATOM 2222 C C . ILE A 1 273 ? -7.611 1.054 -15.268 1.00 33.09 273 ILE A C 1
ATOM 2224 O O . ILE A 1 273 ? -6.842 1.309 -16.193 1.00 33.09 273 ILE A O 1
ATOM 2228 N N . ASN A 1 274 ? -8.773 1.700 -15.132 1.00 29.23 274 ASN A N 1
ATOM 2229 C CA . ASN A 1 274 ? -9.291 2.641 -16.131 1.00 29.23 274 ASN A CA 1
ATOM 2230 C C . ASN A 1 274 ? -8.646 4.039 -16.081 1.00 29.23 274 ASN A C 1
ATOM 2232 O O . ASN A 1 274 ? -8.737 4.796 -17.048 1.00 29.23 274 ASN A O 1
ATOM 2236 N N . PHE A 1 275 ? -7.954 4.401 -14.995 1.00 36.66 275 PHE A N 1
ATOM 2237 C CA . PHE A 1 275 ? -7.397 5.749 -14.861 1.00 36.66 275 PHE A CA 1
ATOM 2238 C C . PHE A 1 275 ? -6.164 5.985 -15.751 1.00 36.66 275 PHE A C 1
ATOM 2240 O O . PHE A 1 275 ? -6.052 7.052 -16.353 1.00 36.66 275 PHE A O 1
ATOM 2247 N N . LEU A 1 276 ? -5.308 4.970 -15.945 1.00 29.30 276 LEU A N 1
ATOM 2248 C CA . LEU A 1 276 ? -4.147 5.051 -16.850 1.00 29.30 276 LEU A CA 1
ATOM 2249 C C . LEU A 1 276 ? -4.529 5.121 -18.340 1.00 29.30 276 LEU A C 1
ATOM 2251 O O . LEU A 1 276 ? -3.686 5.462 -19.164 1.00 29.30 276 LEU A O 1
ATOM 2255 N N . ALA A 1 277 ? -5.791 4.845 -18.684 1.00 28.44 277 ALA A N 1
ATOM 2256 C CA . ALA A 1 277 ? -6.319 4.966 -20.042 1.00 28.44 277 ALA A CA 1
ATOM 2257 C C . ALA A 1 277 ? -7.093 6.277 -20.292 1.00 28.44 277 ALA A C 1
ATOM 2259 O O . ALA A 1 277 ? -7.451 6.555 -21.431 1.00 28.44 277 ALA A O 1
ATOM 2260 N N . SER A 1 278 ? -7.361 7.090 -19.259 1.00 25.55 278 SER A N 1
ATOM 2261 C CA . SER A 1 278 ? -8.322 8.209 -19.357 1.00 25.55 278 SER A CA 1
ATOM 2262 C C . SER A 1 278 ? -7.720 9.617 -19.383 1.00 25.55 278 SER A C 1
ATOM 2264 O O . SER A 1 278 ? -8.463 10.593 -19.464 1.00 25.55 278 SER A O 1
ATOM 2266 N N . LYS A 1 279 ? -6.390 9.755 -19.345 1.00 33.50 279 LYS A N 1
ATOM 2267 C CA . LYS A 1 279 ? -5.712 11.044 -19.564 1.00 33.50 279 LYS A CA 1
ATOM 2268 C C . LYS A 1 279 ? -4.475 10.874 -20.442 1.00 33.50 279 LYS A C 1
ATOM 2270 O O . LYS A 1 279 ? -3.343 10.985 -19.978 1.00 33.50 279 LYS A O 1
ATOM 2275 N N . SER A 1 280 ? -4.741 10.560 -21.706 1.00 31.36 280 SER A N 1
ATOM 2276 C CA . SER A 1 280 ? -3.889 10.892 -22.852 1.00 31.36 280 SER A CA 1
ATOM 2277 C C . SER A 1 280 ? -4.212 12.294 -23.349 1.00 31.36 280 SER A C 1
ATOM 2279 O O . SER A 1 280 ? -5.428 12.542 -23.525 1.00 31.36 280 SER A O 1
#

Secondary structure (DSSP, 8-state):
-HHHHHHHHS-HHHHHHHHHHHHHHHHHHH-HHHHHHTTT---PPPPTT-HHHHHHHHHHHHHHHHHHHHHHHHHHH---GGG-SSS-SSHHHHHHHHHHHHHHH-HHHHHHHHHHHHHHHHHHHHHHHHHSTT--HHHHHHHHHHHHHHHHT---S-HHHHHHHHHHHHHHHHHS-HHHHHHHHHT-TTTTTGGGTTSGGGSHHHHHHHHHHHHHHHSTTPPPPHHHHHHHHHHHTT-GGGTTHHHHHHHHHHHHHHHHHT--S----THHHHHTTS--

Foldseek 3Di:
DLVVLLVVFWDPVLVVLLVLLLVLLVLCVVAPLSCVLVVVLDQQHQDPVDVLSSLVNLVSVLVCLVVLLVLLVVQVPDPDPVPRRQCDDDPVSNVVSVV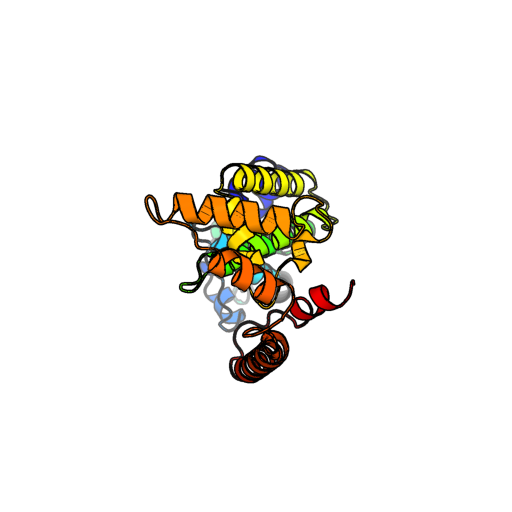SSVCSPDPVSSVSSVLVSLLCVLVSVLCCQCPDPPRDLLSNVVSLVSLLVSLVPDDDPGVRSSVSSNVVSVVVCVPDPVLVSVLRQLPPLVRNCVVVVPPPCPDLVNNVVSVVVVCCVVPPPDDDDPVVSVVSVCSNVCHDPRVCVVVVVVVVVVVVVVVVVVDPDDPPDPVPVCPVVPDD